Protein AF-A0A8T4E3T3-F1 (afdb_monomer_lite)

Sequence (244 aa):
MPSKVSSKAKPKQKSKGFDLSSERNLKLLAVFVFIASVVIFASHAPERGVPCTNKCGDGVCQDVVCEAIGCPCLETPESCPKDCQSGFVMSESEIRQMADDYVRRLYCFNNYNSSNLVLKGFEKVSDEHSGIYEVTYQFDVDTPLLPDNIKLFDVDLIISDNVVVSANVTQHEKSAATTEDFCGYSTGDPCETDSDCITGGCSGQVCQSKSRGGMVTDCEWRDCYDASKYNKSCKCIGNKCAWS

Structure (mmCIF, N/CA/C/O backbone):
data_AF-A0A8T4E3T3-F1
#
_entry.id   AF-A0A8T4E3T3-F1
#
loop_
_atom_site.group_PDB
_atom_site.id
_atom_site.type_symbol
_atom_site.label_atom_id
_atom_site.label_alt_id
_atom_site.label_comp_id
_atom_site.label_asym_id
_atom_site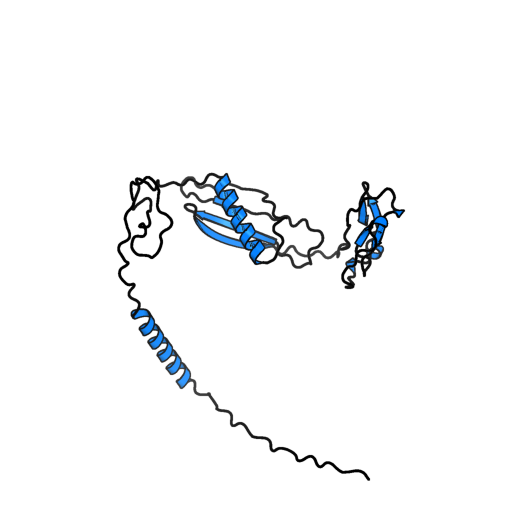.label_entity_id
_atom_site.label_seq_id
_atom_site.pdbx_PDB_ins_code
_atom_site.Cartn_x
_atom_site.Cartn_y
_atom_site.Cartn_z
_atom_site.occupancy
_atom_site.B_iso_or_equiv
_atom_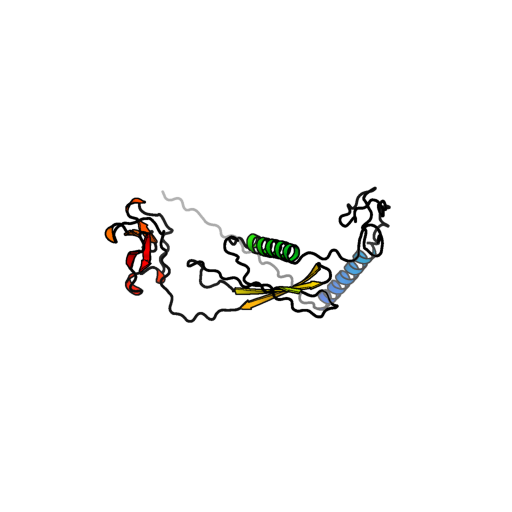site.auth_seq_id
_atom_site.auth_comp_id
_atom_site.auth_asym_id
_atom_site.auth_atom_id
_atom_site.pdbx_PDB_model_num
ATOM 1 N N . MET A 1 1 ? -35.592 -64.819 3.643 1.00 46.59 1 MET A N 1
ATOM 2 C CA . MET A 1 1 ? -34.558 -65.582 2.910 1.00 46.59 1 MET A CA 1
ATOM 3 C C . MET A 1 1 ? -33.345 -64.678 2.715 1.00 46.59 1 MET A C 1
ATOM 5 O O . MET A 1 1 ? -33.488 -63.697 1.998 1.00 46.59 1 MET A O 1
ATOM 9 N N . PRO A 1 2 ? -32.205 -64.906 3.389 1.00 50.44 2 PRO A N 1
ATOM 10 C CA . PRO A 1 2 ? -31.007 -64.094 3.187 1.00 50.44 2 PRO A CA 1
ATOM 11 C C . PRO A 1 2 ? -30.095 -64.717 2.117 1.00 50.44 2 PRO A C 1
ATOM 13 O O . PRO A 1 2 ? -29.623 -65.844 2.270 1.00 50.44 2 PRO A O 1
ATOM 16 N N . SER A 1 3 ? -29.835 -63.974 1.040 1.00 48.81 3 SER A N 1
ATOM 17 C CA . SER A 1 3 ? -28.864 -64.342 0.004 1.00 48.81 3 SER A CA 1
ATOM 18 C C . SER A 1 3 ? -27.444 -63.985 0.448 1.00 48.81 3 SER A C 1
ATOM 20 O O . SER A 1 3 ? -27.122 -62.823 0.681 1.00 48.81 3 SER A O 1
ATOM 22 N N . LYS A 1 4 ? -26.589 -65.007 0.557 1.00 55.62 4 LYS A N 1
ATOM 23 C CA . LYS A 1 4 ? -25.143 -64.889 0.786 1.00 55.62 4 LYS A CA 1
ATOM 24 C C . LYS A 1 4 ? -24.456 -64.389 -0.489 1.00 55.62 4 LYS A C 1
ATOM 26 O O . LYS A 1 4 ? -24.524 -65.059 -1.516 1.00 55.62 4 LYS A O 1
ATOM 31 N N . VAL A 1 5 ? -23.748 -63.264 -0.409 1.00 60.00 5 VAL A N 1
ATOM 32 C CA . VAL A 1 5 ? -22.835 -62.792 -1.463 1.00 60.00 5 VAL A CA 1
ATOM 33 C C . VAL A 1 5 ? -21.409 -63.205 -1.092 1.00 60.00 5 VAL A C 1
ATOM 35 O O . VAL A 1 5 ? -20.911 -62.881 -0.018 1.00 60.00 5 VAL A O 1
ATOM 38 N N . SER A 1 6 ? -20.786 -63.982 -1.978 1.00 57.47 6 SER A N 1
ATOM 39 C CA . SER A 1 6 ? -19.436 -64.538 -1.860 1.00 57.47 6 SER A CA 1
ATOM 40 C C . SER A 1 6 ? -18.416 -63.574 -2.473 1.00 57.47 6 SER A C 1
ATOM 42 O O . SER A 1 6 ? -18.466 -63.295 -3.670 1.00 57.47 6 SER A O 1
ATOM 44 N N . SER A 1 7 ? -17.485 -63.066 -1.667 1.00 57.88 7 SER A N 1
ATOM 45 C CA . SER A 1 7 ? -16.361 -62.238 -2.110 1.00 57.88 7 SER A CA 1
ATOM 46 C C . SER A 1 7 ? -15.130 -63.111 -2.394 1.00 57.88 7 SER A C 1
ATOM 48 O O . SER A 1 7 ? -14.531 -63.699 -1.496 1.00 57.88 7 SER A O 1
ATOM 50 N N . LYS A 1 8 ? -14.742 -63.210 -3.673 1.00 63.91 8 LYS A N 1
ATOM 51 C CA . LYS A 1 8 ? -13.486 -63.844 -4.111 1.00 63.91 8 LYS A CA 1
ATOM 52 C C . LYS A 1 8 ? -12.323 -62.854 -3.995 1.00 63.91 8 LYS A C 1
ATOM 54 O O . LYS A 1 8 ? -12.372 -61.763 -4.557 1.00 63.91 8 LYS A O 1
ATOM 59 N N . ALA A 1 9 ? -11.265 -63.266 -3.300 1.00 61.66 9 ALA A N 1
ATOM 60 C CA . ALA A 1 9 ? -10.009 -62.533 -3.171 1.00 61.66 9 ALA A CA 1
ATOM 61 C C . ALA A 1 9 ? -9.195 -62.545 -4.483 1.00 61.66 9 ALA A C 1
ATOM 63 O O . ALA A 1 9 ? -9.096 -63.570 -5.159 1.00 61.66 9 ALA A O 1
ATOM 64 N N . LYS A 1 10 ? -8.600 -61.395 -4.829 1.00 66.38 10 LYS A N 1
ATOM 65 C CA . LYS A 1 10 ? -7.753 -61.173 -6.016 1.00 66.38 10 LYS A CA 1
ATOM 66 C C . LYS A 1 10 ? -6.275 -61.480 -5.687 1.00 66.38 10 LYS A C 1
ATOM 68 O O . LYS A 1 10 ? -5.817 -61.080 -4.615 1.00 66.38 10 LYS A O 1
ATOM 73 N N . PRO A 1 11 ? -5.507 -62.144 -6.572 1.00 58.84 11 PRO A N 1
ATOM 74 C CA . PRO A 1 11 ? -4.103 -62.467 -6.319 1.00 58.84 11 PRO A CA 1
ATOM 75 C C . PRO A 1 11 ? -3.198 -61.233 -6.474 1.00 58.84 11 PRO A C 1
ATOM 77 O O . PRO A 1 11 ? -3.306 -60.481 -7.441 1.00 58.84 11 PRO A O 1
ATOM 80 N N . LYS A 1 12 ? -2.288 -61.040 -5.511 1.00 60.06 12 LYS A N 1
ATOM 81 C CA . LYS A 1 12 ? -1.258 -59.989 -5.515 1.00 60.06 12 LYS A CA 1
ATOM 82 C C . LYS A 1 12 ? -0.196 -60.288 -6.582 1.00 60.06 12 LYS A C 1
ATOM 84 O O . LYS A 1 12 ? 0.489 -61.305 -6.496 1.00 60.06 12 LYS A O 1
ATOM 89 N N . GLN A 1 13 ? -0.028 -59.390 -7.552 1.00 64.56 13 GLN A N 1
ATOM 90 C CA . GLN A 1 13 ? 1.102 -59.417 -8.484 1.00 64.56 13 GLN A CA 1
ATOM 91 C C . GLN A 1 13 ? 2.368 -58.882 -7.795 1.00 64.56 13 GLN A C 1
ATOM 93 O O . GLN A 1 13 ? 2.366 -57.787 -7.239 1.00 64.56 13 GLN A O 1
ATOM 98 N N . LYS A 1 14 ? 3.451 -59.668 -7.829 1.00 60.72 14 LYS A N 1
ATOM 99 C CA . LYS A 1 14 ? 4.803 -59.253 -7.422 1.00 60.72 14 LYS A CA 1
ATOM 100 C C . LYS A 1 14 ? 5.453 -58.468 -8.565 1.00 60.72 14 LYS A C 1
ATOM 102 O O . LYS A 1 14 ? 5.779 -59.056 -9.593 1.00 60.72 14 LYS A O 1
ATOM 107 N N . SER A 1 15 ? 5.678 -57.172 -8.373 1.00 64.81 15 SER A N 1
ATOM 108 C CA . SER A 1 15 ? 6.550 -56.362 -9.228 1.00 64.81 15 SER A CA 1
ATOM 109 C C . SER A 1 15 ? 8.009 -56.761 -8.994 1.00 64.81 15 SER A C 1
ATOM 111 O O . SER A 1 15 ? 8.508 -56.670 -7.871 1.00 64.81 15 SER A O 1
ATOM 113 N N . LYS A 1 16 ? 8.698 -57.229 -10.039 1.00 61.41 16 LYS A N 1
ATOM 114 C CA . LYS A 1 16 ? 10.155 -57.403 -10.018 1.00 61.41 16 LYS A CA 1
ATOM 115 C C . LYS A 1 16 ? 10.791 -56.019 -10.150 1.00 61.41 16 LYS A C 1
ATOM 117 O O . LYS A 1 16 ? 10.602 -55.367 -11.172 1.00 61.41 16 LYS A O 1
ATOM 122 N N . GLY A 1 17 ? 11.486 -55.573 -9.105 1.00 55.94 17 GLY A N 1
ATOM 123 C CA . GLY A 1 17 ? 12.293 -54.356 -9.138 1.00 55.94 17 GLY A CA 1
ATOM 124 C C . GLY A 1 17 ? 13.422 -54.506 -10.153 1.00 55.94 17 GLY A C 1
ATOM 125 O O . GLY A 1 17 ? 14.118 -55.521 -10.163 1.00 55.94 17 GLY A O 1
ATOM 126 N N . PHE A 1 18 ? 13.546 -53.521 -11.035 1.00 52.47 18 PHE A N 1
ATOM 127 C CA . PHE A 1 18 ? 14.645 -53.400 -11.980 1.00 52.47 18 PHE A CA 1
ATOM 128 C C . PHE A 1 18 ? 15.774 -52.662 -11.254 1.00 52.47 18 PHE A C 1
ATOM 130 O O . PHE A 1 18 ? 15.657 -51.472 -10.971 1.00 52.47 18 PHE A O 1
ATOM 137 N N . ASP A 1 19 ? 16.806 -53.400 -10.857 1.00 55.25 19 ASP A N 1
ATOM 138 C CA . ASP A 1 19 ? 17.908 -52.890 -10.043 1.00 55.25 19 ASP A CA 1
ATOM 139 C C . ASP A 1 19 ? 18.914 -52.142 -10.936 1.00 55.25 19 ASP A C 1
ATOM 141 O O . ASP A 1 19 ? 19.732 -52.741 -11.637 1.00 55.25 19 ASP A O 1
ATOM 145 N N . LEU A 1 20 ? 18.807 -50.810 -10.964 1.00 58.19 20 LEU A N 1
ATOM 146 C CA . LEU A 1 20 ? 19.737 -49.893 -11.633 1.00 58.19 20 LEU A CA 1
ATOM 147 C C . LEU A 1 20 ? 20.927 -49.569 -10.711 1.00 58.19 20 LEU A C 1
ATOM 149 O O . LEU A 1 20 ? 21.228 -48.413 -10.435 1.00 58.19 20 LEU A O 1
ATOM 153 N N . SER A 1 21 ? 21.631 -50.601 -10.247 1.00 58.78 21 SER A N 1
ATOM 154 C CA . SER A 1 21 ? 22.883 -50.473 -9.491 1.00 58.78 21 SER A CA 1
ATOM 155 C C . SER A 1 21 ? 24.073 -50.879 -10.363 1.00 58.78 21 SER A C 1
ATOM 157 O O . SER A 1 21 ? 24.676 -51.942 -10.225 1.00 58.78 21 SER A O 1
ATOM 159 N N . SER A 1 22 ? 24.401 -50.042 -11.349 1.00 58.81 22 SER A N 1
ATOM 160 C CA . SER A 1 22 ? 25.687 -50.142 -12.041 1.00 58.81 22 SER A CA 1
ATOM 161 C C . SER A 1 22 ? 26.172 -48.752 -12.424 1.00 58.81 22 SER A C 1
ATOM 163 O O . SER A 1 22 ? 25.825 -48.212 -13.475 1.00 58.81 22 SER A O 1
ATOM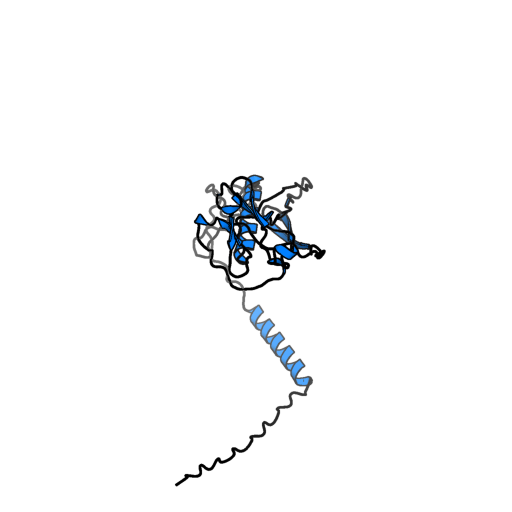 165 N N . GLU A 1 23 ? 27.005 -48.174 -11.557 1.00 62.03 23 GLU A N 1
ATOM 166 C CA . GLU A 1 23 ? 27.623 -46.848 -11.709 1.00 62.03 23 GLU A CA 1
ATOM 167 C C . GLU A 1 23 ? 28.358 -46.650 -13.049 1.00 62.03 23 GLU A C 1
ATOM 169 O O . GLU A 1 23 ? 28.590 -45.520 -13.481 1.00 62.03 23 GLU A O 1
ATOM 174 N N . ARG A 1 24 ? 28.702 -47.737 -13.753 1.00 65.81 24 ARG A N 1
ATOM 175 C CA . ARG A 1 24 ? 29.351 -47.672 -15.070 1.00 65.81 24 ARG A CA 1
ATOM 176 C C . ARG A 1 24 ? 28.425 -47.141 -16.165 1.00 65.81 24 ARG A C 1
ATOM 178 O O . ARG A 1 24 ? 28.903 -46.471 -17.076 1.00 65.81 24 ARG A O 1
ATOM 185 N N . ASN A 1 25 ? 27.117 -47.375 -16.064 1.00 68.88 25 ASN A N 1
ATOM 186 C CA . ASN A 1 25 ? 26.162 -46.933 -17.085 1.00 68.88 25 ASN A CA 1
ATOM 187 C C . ASN A 1 25 ? 25.841 -45.435 -16.980 1.00 68.88 25 ASN A C 1
ATOM 189 O O . ASN A 1 25 ? 25.578 -44.797 -17.996 1.00 68.88 25 ASN A O 1
ATOM 193 N N . LEU A 1 26 ? 25.936 -44.847 -15.782 1.00 75.56 26 LEU A N 1
ATOM 194 C CA . LEU A 1 26 ? 25.634 -43.429 -15.569 1.00 75.56 26 LEU A CA 1
ATOM 195 C C . LEU A 1 26 ? 26.696 -42.511 -16.194 1.00 75.56 26 LEU A C 1
ATOM 197 O O . LEU A 1 26 ? 26.360 -41.506 -16.818 1.00 75.56 26 LEU A O 1
ATOM 201 N N . LYS A 1 27 ? 27.978 -42.890 -16.099 1.00 82.31 27 LYS A N 1
ATOM 202 C CA . LYS A 1 27 ? 29.077 -42.133 -16.722 1.00 82.31 27 LYS A CA 1
ATOM 203 C C . LYS A 1 27 ? 29.007 -42.173 -18.248 1.00 82.31 27 LYS A C 1
ATOM 205 O O . LYS A 1 27 ? 29.262 -41.160 -18.891 1.00 82.31 27 LYS A O 1
ATOM 210 N N . LEU A 1 28 ? 28.625 -43.315 -18.825 1.00 81.88 28 LEU A N 1
ATOM 211 C CA . LEU A 1 28 ? 28.484 -43.448 -20.275 1.00 81.88 28 LEU A CA 1
ATOM 212 C C . LEU A 1 28 ? 27.319 -42.597 -20.801 1.00 81.88 28 LEU A C 1
ATOM 214 O O . LEU A 1 28 ? 27.469 -41.902 -21.802 1.00 81.88 28 LEU A O 1
ATOM 218 N N . LEU A 1 29 ? 26.187 -42.592 -20.088 1.00 82.75 29 LEU A N 1
ATOM 219 C CA . LEU A 1 29 ? 25.019 -41.792 -20.458 1.00 82.75 29 LEU A CA 1
ATOM 220 C C . LEU A 1 29 ? 25.320 -40.284 -20.409 1.00 82.75 29 LEU A C 1
ATOM 222 O O . LEU A 1 29 ? 24.942 -39.557 -21.324 1.00 82.75 29 LEU A O 1
ATOM 226 N N . ALA A 1 30 ? 26.061 -39.824 -19.393 1.00 83.19 30 ALA A N 1
ATOM 227 C CA . ALA A 1 30 ? 26.466 -38.422 -19.268 1.00 83.19 30 ALA A CA 1
ATOM 228 C C . ALA A 1 30 ? 27.358 -37.955 -20.435 1.00 83.19 30 ALA A C 1
ATOM 230 O O . ALA A 1 30 ? 27.171 -36.855 -20.949 1.00 83.19 30 ALA A O 1
ATOM 231 N N . VAL A 1 31 ? 28.280 -38.805 -20.903 1.00 87.06 31 VAL A N 1
ATOM 232 C CA . VAL A 1 31 ? 29.137 -38.497 -22.062 1.00 87.06 31 VAL A CA 1
ATOM 233 C C . VAL A 1 31 ? 28.317 -38.402 -23.350 1.00 87.06 31 VAL A C 1
ATOM 235 O O . VAL A 1 31 ? 28.517 -37.472 -24.128 1.00 87.06 31 VAL A O 1
ATOM 238 N N . PHE A 1 32 ? 27.357 -39.308 -23.566 1.00 84.62 32 PHE A N 1
ATOM 239 C CA . PHE A 1 32 ? 26.485 -39.248 -24.745 1.00 84.62 32 PHE A CA 1
ATOM 240 C C . PHE A 1 32 ? 25.600 -38.000 -24.762 1.00 84.62 32 PHE A C 1
ATOM 242 O O . PHE A 1 32 ? 25.469 -37.373 -25.811 1.00 84.62 32 PHE A O 1
ATOM 249 N N . VAL A 1 33 ? 25.041 -37.604 -23.613 1.00 84.25 33 VAL A N 1
ATOM 250 C CA . VAL A 1 33 ? 24.256 -36.364 -23.500 1.00 84.25 33 VAL A CA 1
ATOM 251 C C . VAL A 1 33 ? 25.129 -35.143 -23.794 1.00 84.25 33 VAL A C 1
ATOM 253 O O . VAL A 1 33 ? 24.715 -34.271 -24.554 1.00 84.25 33 VAL A O 1
ATOM 256 N N . PHE A 1 34 ? 26.360 -35.109 -23.274 1.00 83.19 34 PHE A N 1
ATOM 257 C CA . PHE A 1 34 ? 27.280 -33.998 -23.509 1.00 83.19 34 PHE A CA 1
ATOM 258 C C . PHE A 1 34 ? 27.670 -33.878 -24.991 1.00 83.19 34 PHE A C 1
ATOM 260 O O . PHE A 1 34 ? 27.560 -32.802 -25.578 1.00 83.19 34 PHE A O 1
ATOM 267 N N . ILE A 1 35 ? 28.036 -34.988 -25.639 1.00 82.19 35 ILE A N 1
ATOM 268 C CA . ILE A 1 35 ? 28.381 -34.995 -27.069 1.00 82.19 35 ILE A CA 1
ATOM 269 C C . ILE A 1 35 ? 27.173 -34.585 -27.922 1.00 82.19 35 ILE A C 1
ATOM 271 O O . ILE A 1 35 ? 27.318 -33.752 -28.815 1.00 82.19 35 ILE A O 1
ATOM 275 N N . ALA A 1 36 ? 25.979 -35.108 -27.625 1.00 78.06 36 ALA A N 1
ATOM 276 C CA . ALA A 1 36 ? 24.762 -34.732 -28.342 1.00 78.06 36 ALA A CA 1
ATOM 277 C C . ALA A 1 36 ? 24.457 -33.231 -28.203 1.00 78.06 36 ALA A C 1
ATOM 279 O O . ALA A 1 36 ? 24.124 -32.586 -29.194 1.00 78.06 36 ALA A O 1
ATOM 280 N N . SER A 1 37 ? 24.640 -32.652 -27.011 1.00 73.38 37 SER A N 1
ATOM 281 C CA . SER A 1 37 ? 24.447 -31.212 -26.810 1.00 73.38 37 SER A CA 1
ATOM 282 C C . SER A 1 37 ? 25.445 -30.363 -27.605 1.00 73.38 37 SER A C 1
ATOM 284 O O . SER A 1 37 ? 25.026 -29.434 -28.289 1.00 73.38 37 SER A O 1
ATOM 286 N N . VAL A 1 38 ? 26.735 -30.718 -27.624 1.00 75.62 38 VAL A N 1
ATOM 287 C CA . VAL A 1 38 ? 27.761 -29.973 -28.382 1.00 75.62 38 VAL A CA 1
ATOM 288 C C . VAL A 1 38 ? 27.472 -29.976 -29.889 1.00 75.62 38 VAL A C 1
ATOM 290 O O . VAL A 1 38 ? 27.651 -28.953 -30.548 1.00 75.62 38 VAL A O 1
ATOM 293 N N . VAL A 1 39 ? 26.973 -31.090 -30.437 1.00 73.56 39 VAL A N 1
ATOM 294 C CA . VAL A 1 39 ? 26.623 -31.183 -31.866 1.00 73.56 39 VAL A CA 1
ATOM 295 C C . VAL A 1 39 ? 25.422 -30.297 -32.219 1.00 73.56 39 VAL A C 1
ATOM 297 O O . VAL A 1 39 ? 25.436 -29.666 -33.271 1.00 73.56 39 VAL A O 1
ATOM 300 N N . ILE A 1 40 ? 24.417 -30.185 -31.342 1.00 68.75 40 ILE A N 1
ATOM 301 C CA . ILE A 1 40 ? 23.229 -29.343 -31.584 1.00 68.75 40 ILE A CA 1
ATOM 302 C C . ILE A 1 40 ? 23.589 -27.845 -31.599 1.00 68.75 40 ILE A C 1
ATOM 304 O O . ILE A 1 40 ? 23.057 -27.088 -32.419 1.00 68.75 40 ILE A O 1
ATOM 308 N N . PHE A 1 41 ? 24.518 -27.409 -30.740 1.00 61.75 41 PHE A N 1
ATOM 309 C CA . PHE A 1 41 ? 24.932 -26.001 -30.675 1.00 61.75 41 PHE A CA 1
ATOM 310 C C . PHE A 1 41 ? 25.798 -25.556 -31.866 1.00 61.75 41 PHE A C 1
ATOM 312 O O . PHE A 1 41 ? 25.747 -24.388 -32.240 1.00 61.75 41 PHE A O 1
ATOM 319 N N . ALA A 1 42 ? 26.541 -26.458 -32.514 1.00 64.56 42 ALA A N 1
ATOM 320 C CA . ALA A 1 42 ? 27.426 -26.096 -33.629 1.00 64.56 42 ALA A CA 1
ATOM 321 C C . ALA A 1 42 ? 26.695 -25.804 -34.959 1.00 64.56 42 ALA A C 1
ATOM 323 O O . ALA A 1 42 ? 27.279 -25.203 -35.858 1.00 64.56 42 ALA A O 1
ATOM 324 N N . SER A 1 43 ? 25.430 -26.212 -35.106 1.00 55.72 43 SER A N 1
ATOM 325 C CA . SER A 1 43 ? 24.657 -26.059 -36.353 1.00 55.72 43 SER A CA 1
ATOM 326 C C . SER A 1 43 ? 23.868 -24.750 -36.488 1.00 55.72 43 SER A C 1
ATOM 328 O O . SER A 1 43 ? 23.304 -24.502 -37.549 1.00 55.72 43 SER A O 1
ATOM 330 N N . HIS A 1 44 ? 23.844 -23.888 -35.469 1.00 53.06 44 HIS A N 1
ATOM 331 C CA . HIS A 1 44 ? 23.174 -22.584 -35.545 1.00 53.06 44 HIS A CA 1
ATOM 332 C C . HIS A 1 44 ? 24.175 -21.484 -35.916 1.00 53.06 44 HIS A C 1
ATOM 334 O O . HIS A 1 44 ? 24.499 -20.616 -35.110 1.00 53.06 44 HIS A O 1
ATOM 340 N N . ALA A 1 45 ? 24.688 -21.526 -37.149 1.00 57.09 45 ALA A N 1
ATOM 341 C CA . ALA A 1 45 ? 25.289 -20.337 -37.740 1.00 57.09 45 ALA A CA 1
ATOM 342 C C . ALA A 1 45 ? 24.144 -19.343 -38.021 1.00 57.09 45 ALA A C 1
ATOM 344 O O . ALA A 1 45 ? 23.237 -19.705 -38.773 1.00 57.09 45 ALA A O 1
ATOM 345 N N . PRO A 1 46 ? 24.128 -18.141 -37.414 1.00 54.44 46 PRO A N 1
ATOM 346 C CA . PRO A 1 46 ? 23.073 -17.167 -37.662 1.00 54.44 46 PRO A CA 1
ATOM 347 C C . PRO A 1 46 ? 23.071 -16.827 -39.153 1.00 54.44 46 PRO A C 1
ATOM 349 O O . PRO A 1 46 ? 24.112 -16.475 -39.720 1.00 54.44 46 PRO A O 1
ATOM 352 N N . GLU A 1 47 ? 21.920 -16.994 -39.805 1.00 53.59 47 GLU A N 1
ATOM 353 C CA . GLU A 1 47 ? 21.762 -16.594 -41.198 1.00 53.59 47 GLU A CA 1
ATOM 354 C C . GLU A 1 47 ? 22.160 -15.121 -41.327 1.00 53.59 47 GLU A C 1
ATOM 356 O O . GLU A 1 47 ? 21.767 -14.285 -40.511 1.00 53.59 47 GLU A O 1
ATOM 361 N N . ARG A 1 48 ? 23.005 -14.807 -42.318 1.00 57.41 48 ARG A N 1
ATOM 362 C CA . ARG A 1 48 ? 23.420 -13.428 -42.596 1.00 57.41 48 ARG A CA 1
ATOM 363 C C . ARG A 1 48 ? 22.159 -12.603 -42.822 1.00 57.41 48 ARG A C 1
ATOM 365 O O . ARG A 1 48 ? 21.484 -12.794 -43.831 1.00 57.41 48 ARG A O 1
ATOM 372 N N . GLY A 1 49 ? 21.874 -11.740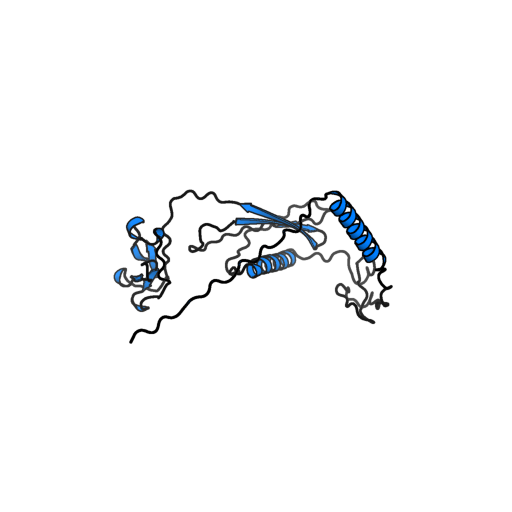 -41.850 1.00 59.59 49 GLY A N 1
ATOM 373 C CA . GLY A 1 49 ? 20.672 -10.931 -41.780 1.00 59.59 49 GLY A CA 1
ATOM 374 C C . GLY A 1 49 ? 20.387 -10.217 -43.092 1.00 59.59 49 GLY A C 1
ATOM 375 O O . GLY A 1 49 ? 21.286 -9.729 -43.782 1.00 59.59 49 GLY A O 1
ATOM 376 N N . VAL A 1 50 ? 19.106 -10.195 -43.429 1.00 69.69 50 VAL A N 1
ATOM 377 C CA . VAL A 1 50 ? 18.541 -9.397 -44.509 1.00 69.69 50 VAL A CA 1
ATOM 378 C C . VAL A 1 50 ? 19.070 -7.954 -44.421 1.00 69.69 50 VAL A C 1
ATOM 380 O O . VAL A 1 50 ? 19.153 -7.415 -43.316 1.00 69.69 50 VAL A O 1
ATOM 383 N N . PRO A 1 51 ? 19.411 -7.298 -45.548 1.00 82.38 51 PRO A N 1
ATOM 384 C CA . PRO A 1 51 ? 19.871 -5.914 -45.529 1.00 82.38 51 PRO A CA 1
ATOM 385 C C . PRO A 1 51 ? 18.782 -4.991 -44.959 1.00 82.38 51 PRO A C 1
ATOM 387 O O . PRO A 1 51 ? 17.721 -4.814 -45.563 1.00 82.38 51 PRO A O 1
ATOM 390 N N . CYS A 1 52 ? 19.048 -4.412 -43.789 1.00 90.38 52 CYS A N 1
ATOM 391 C CA . CYS A 1 52 ? 18.269 -3.309 -43.236 1.00 90.38 52 CYS A CA 1
ATOM 392 C C . CYS A 1 52 ? 18.486 -2.036 -44.074 1.00 90.38 52 CYS A C 1
ATOM 394 O O . CYS A 1 52 ? 19.464 -1.910 -44.818 1.00 90.38 52 CYS A O 1
ATOM 396 N N . THR A 1 53 ? 17.560 -1.085 -43.981 1.00 92.69 53 THR A N 1
ATOM 397 C CA . THR A 1 53 ? 17.644 0.189 -44.705 1.00 92.69 53 THR A CA 1
ATOM 398 C C . THR A 1 53 ? 18.288 1.244 -43.815 1.00 92.69 53 THR A C 1
ATOM 400 O O . THR A 1 53 ? 17.723 1.604 -42.789 1.00 92.69 53 THR A O 1
ATOM 403 N N . ASN A 1 54 ? 19.448 1.770 -44.210 1.00 92.19 54 ASN A N 1
ATOM 404 C CA . ASN A 1 54 ? 20.075 2.885 -43.499 1.00 92.19 54 ASN A CA 1
ATOM 405 C C . ASN A 1 54 ? 19.223 4.157 -43.666 1.00 92.19 54 ASN A C 1
ATOM 407 O O . ASN A 1 54 ? 18.948 4.560 -44.802 1.00 92.19 54 ASN A O 1
ATOM 411 N N . LYS A 1 55 ? 18.792 4.757 -42.553 1.00 94.81 55 LYS A N 1
ATOM 412 C CA . LYS A 1 55 ? 17.979 5.979 -42.516 1.00 94.81 55 LYS A CA 1
ATOM 413 C C . LYS A 1 55 ? 18.742 7.187 -41.979 1.00 94.81 55 LYS A C 1
ATOM 415 O O . LYS A 1 55 ? 18.196 8.284 -41.981 1.00 94.81 55 LYS A O 1
ATOM 420 N N . CYS A 1 56 ? 20.028 7.011 -41.697 1.00 95.50 56 CYS A N 1
ATOM 421 C CA . CYS A 1 56 ? 20.874 8.035 -41.136 1.00 95.50 56 CYS A CA 1
ATOM 422 C C . CYS A 1 56 ? 20.873 9.317 -41.974 1.00 95.50 56 CYS A C 1
ATOM 424 O O . CYS A 1 56 ? 21.207 9.335 -43.165 1.00 95.50 56 CYS A O 1
ATOM 426 N N . GLY A 1 57 ? 20.560 10.419 -41.311 1.00 95.31 57 GLY A N 1
ATOM 427 C CA . GLY A 1 57 ? 20.420 11.752 -41.863 1.00 95.31 57 GLY A CA 1
ATOM 428 C C . GLY A 1 57 ? 18.986 12.182 -42.162 1.00 95.31 57 GLY A C 1
ATOM 429 O O . GLY A 1 57 ? 18.850 13.245 -42.779 1.00 95.31 57 GLY A O 1
ATOM 430 N N . ASP A 1 58 ? 17.968 11.402 -41.781 1.00 95.69 58 ASP A N 1
ATOM 431 C CA . ASP A 1 58 ? 16.551 11.773 -41.877 1.00 95.69 58 ASP A CA 1
ATOM 432 C C . ASP A 1 58 ? 16.069 12.645 -40.701 1.00 95.69 58 ASP A C 1
ATOM 434 O O . ASP A 1 58 ? 14.991 13.241 -40.780 1.00 95.69 58 ASP A O 1
ATOM 438 N N . GLY A 1 59 ? 16.915 12.810 -39.679 1.00 92.81 59 GLY A N 1
ATOM 439 C CA . GLY A 1 59 ? 16.673 13.647 -38.508 1.00 92.81 59 GLY A CA 1
ATOM 440 C C . GLY A 1 59 ? 16.033 12.906 -37.334 1.00 92.81 59 GLY A C 1
ATOM 441 O O . GLY A 1 59 ? 15.655 13.562 -36.363 1.00 92.81 59 GLY A O 1
ATOM 442 N N . VAL A 1 60 ? 15.905 11.576 -37.406 1.00 92.88 60 VAL A N 1
ATOM 443 C CA . VAL A 1 60 ? 15.370 10.725 -36.337 1.00 92.88 60 VAL A CA 1
ATOM 444 C C . VAL A 1 60 ? 16.331 9.563 -36.078 1.00 92.88 60 VAL A C 1
ATOM 446 O O . VAL A 1 60 ? 16.611 8.771 -36.967 1.00 92.88 60 VAL A O 1
ATOM 449 N N . CYS A 1 61 ? 16.808 9.427 -34.839 1.00 93.94 61 CYS A N 1
ATOM 450 C CA . CYS A 1 61 ? 17.645 8.295 -34.437 1.00 93.94 61 CYS A CA 1
ATOM 451 C C . CYS A 1 61 ? 16.803 7.015 -34.322 1.00 93.94 61 CYS A C 1
ATOM 453 O O . CYS A 1 61 ? 15.858 6.975 -33.534 1.00 93.94 61 CYS A O 1
ATOM 455 N N . GLN A 1 62 ? 17.150 5.978 -35.089 1.00 94.75 62 GLN A N 1
ATOM 456 C CA . GLN A 1 62 ? 16.382 4.730 -35.125 1.00 94.75 62 GLN A CA 1
ATOM 457 C C . GLN A 1 62 ? 16.862 3.728 -34.071 1.00 94.75 62 GLN A C 1
ATOM 459 O O . GLN A 1 62 ? 17.742 2.904 -34.321 1.00 94.75 62 GLN A O 1
ATOM 464 N N . ASP A 1 63 ? 16.251 3.796 -32.888 1.00 86.69 63 ASP A N 1
ATOM 465 C CA . ASP A 1 63 ? 16.536 2.966 -31.710 1.00 86.69 63 ASP A CA 1
ATOM 466 C C . ASP A 1 63 ? 15.699 1.672 -31.642 1.00 86.69 63 ASP A C 1
ATOM 468 O O . ASP A 1 63 ? 16.106 0.693 -31.012 1.00 86.69 63 ASP A O 1
ATOM 472 N N . VAL A 1 64 ? 14.556 1.628 -32.336 1.00 84.19 64 VAL A N 1
ATOM 473 C CA . VAL A 1 64 ? 13.692 0.444 -32.445 1.00 84.19 64 VAL A CA 1
ATOM 474 C C . VAL A 1 64 ? 13.614 -0.032 -33.892 1.00 84.19 64 VAL A C 1
ATOM 476 O O . VAL A 1 64 ? 13.059 0.631 -34.768 1.00 84.19 64 VAL A O 1
ATOM 479 N N . VAL A 1 65 ? 14.116 -1.243 -34.135 1.00 88.56 65 VAL A N 1
ATOM 480 C CA . VAL A 1 65 ? 14.112 -1.884 -35.454 1.00 88.56 65 VAL A CA 1
ATOM 481 C C . VAL A 1 65 ? 13.275 -3.152 -35.470 1.00 88.56 65 VAL A C 1
ATOM 483 O O . VAL A 1 65 ? 13.246 -3.917 -34.510 1.00 88.56 65 VAL A O 1
ATOM 486 N N . CYS A 1 66 ? 12.588 -3.388 -36.585 1.00 84.56 66 CYS A N 1
ATOM 487 C CA . CYS A 1 66 ? 11.902 -4.649 -36.835 1.00 84.56 66 CYS A CA 1
ATOM 488 C C . CYS A 1 66 ? 12.824 -5.654 -37.544 1.00 84.56 66 CYS A C 1
ATOM 490 O O . CYS A 1 66 ? 13.705 -5.273 -38.307 1.00 84.56 66 CYS A O 1
ATOM 492 N N . GLU A 1 67 ? 12.596 -6.953 -37.337 1.00 84.00 67 GLU A N 1
ATOM 493 C CA . GLU A 1 67 ? 13.410 -8.031 -37.934 1.00 84.00 67 GLU A CA 1
ATOM 494 C C . GLU A 1 67 ? 13.036 -8.358 -39.397 1.00 84.00 67 GLU A C 1
ATOM 496 O O . GLU A 1 67 ? 13.475 -9.360 -39.960 1.00 84.00 67 GLU A O 1
ATOM 501 N N . ALA A 1 68 ? 12.196 -7.538 -40.035 1.00 83.31 68 ALA A N 1
ATOM 502 C CA . ALA A 1 68 ? 11.690 -7.792 -41.381 1.00 83.31 68 ALA A CA 1
ATOM 503 C C . ALA A 1 68 ? 12.506 -7.082 -42.478 1.00 83.31 68 ALA A C 1
ATOM 505 O O . ALA A 1 68 ? 13.258 -6.135 -42.249 1.00 83.31 68 ALA A O 1
ATOM 506 N N . ILE A 1 69 ? 12.322 -7.531 -43.723 1.00 83.44 69 ILE A N 1
ATOM 507 C CA . ILE A 1 69 ? 12.952 -6.914 -44.895 1.00 83.44 69 ILE A CA 1
ATOM 508 C C . ILE A 1 69 ? 12.456 -5.476 -45.066 1.00 83.44 69 ILE A C 1
ATOM 510 O O . ILE A 1 69 ? 11.252 -5.232 -45.086 1.00 83.44 69 ILE A O 1
ATOM 514 N N . GLY A 1 70 ? 13.388 -4.535 -45.238 1.00 85.00 70 GLY A N 1
ATOM 515 C CA . GLY A 1 70 ? 13.073 -3.115 -45.426 1.00 85.00 70 GLY A CA 1
ATOM 516 C C . GLY A 1 70 ? 12.907 -2.325 -44.126 1.00 85.00 70 GLY A C 1
ATOM 517 O O . GLY A 1 70 ? 12.654 -1.123 -44.188 1.00 85.00 70 GLY A O 1
ATOM 518 N N . CYS A 1 71 ? 13.086 -2.961 -42.967 1.00 91.12 71 CYS A N 1
ATOM 519 C CA . CYS A 1 71 ? 13.149 -2.264 -41.688 1.00 91.12 71 CYS A CA 1
ATOM 520 C C . CYS A 1 71 ? 14.381 -1.345 -41.609 1.00 91.12 71 CYS A C 1
ATOM 522 O O . CYS A 1 71 ? 15.399 -1.636 -42.253 1.00 91.12 71 CYS A O 1
ATOM 524 N N . PRO A 1 72 ? 14.299 -0.231 -40.855 1.00 93.19 72 PRO A N 1
ATOM 525 C CA . PRO A 1 72 ? 15.455 0.621 -40.607 1.00 93.19 72 PRO A CA 1
ATOM 526 C C . PRO A 1 72 ? 16.581 -0.172 -39.930 1.00 93.19 72 PRO A C 1
ATOM 528 O O . PRO A 1 72 ? 16.325 -1.172 -39.259 1.00 93.19 72 PRO A O 1
ATOM 531 N N . CYS A 1 73 ? 17.830 0.231 -40.156 1.00 92.56 73 CYS A N 1
ATOM 532 C CA . CYS A 1 73 ? 18.963 -0.280 -39.386 1.00 92.56 73 CYS A CA 1
ATOM 533 C C . CYS A 1 73 ? 18.962 0.334 -37.985 1.00 92.56 73 CYS A C 1
ATOM 535 O O . CYS A 1 73 ? 18.489 1.453 -37.816 1.00 92.56 73 CYS A O 1
ATOM 537 N N . LEU A 1 74 ? 19.492 -0.397 -36.998 1.00 92.19 74 LEU A N 1
ATOM 538 C CA . LEU A 1 74 ? 19.674 0.157 -35.660 1.00 92.19 74 LEU A CA 1
ATOM 539 C C . LEU A 1 74 ? 20.758 1.226 -35.757 1.00 92.19 74 LEU A C 1
ATOM 541 O O . LEU A 1 74 ? 21.862 0.936 -36.224 1.00 92.19 74 LEU A O 1
ATOM 545 N N . GLU A 1 75 ? 20.433 2.437 -35.335 1.00 93.31 75 GLU A N 1
ATOM 546 C CA . GLU A 1 75 ? 21.339 3.572 -35.375 1.00 93.31 75 GLU A CA 1
ATOM 547 C C . GLU A 1 75 ? 21.831 3.877 -33.960 1.00 93.31 75 GLU A C 1
ATOM 549 O O . GLU A 1 75 ? 21.076 4.201 -33.051 1.00 93.31 75 GLU A O 1
ATOM 554 N N . THR A 1 76 ? 23.134 3.731 -33.769 1.00 89.75 76 THR A N 1
ATOM 555 C CA . THR A 1 76 ? 23.871 4.169 -32.576 1.00 89.75 76 THR A CA 1
ATOM 556 C C . THR A 1 76 ? 24.625 5.473 -32.858 1.00 89.75 76 THR A C 1
ATOM 558 O O . THR A 1 76 ? 24.888 5.767 -34.030 1.00 89.75 76 THR A O 1
ATOM 561 N N . PRO A 1 77 ? 25.067 6.229 -31.834 1.00 90.94 77 PRO A N 1
ATOM 562 C CA . PRO A 1 77 ? 25.912 7.411 -32.030 1.00 90.94 77 PRO A CA 1
ATOM 563 C C . PRO A 1 77 ? 27.185 7.148 -32.852 1.00 90.94 77 PRO A C 1
ATOM 565 O O . PRO A 1 77 ? 27.657 8.035 -33.558 1.00 90.94 77 PRO A O 1
ATOM 568 N N . GLU A 1 78 ? 27.731 5.929 -32.820 1.00 89.06 78 GLU A N 1
ATOM 569 C CA . GLU A 1 78 ? 28.894 5.544 -33.628 1.00 89.06 78 GLU A CA 1
ATOM 570 C C . GLU A 1 78 ? 28.527 5.297 -35.097 1.00 89.06 78 GLU A C 1
ATOM 572 O O . GLU A 1 78 ? 29.288 5.652 -35.997 1.00 89.06 78 GLU A O 1
ATOM 577 N N . SER A 1 79 ? 27.372 4.674 -35.349 1.00 91.75 79 SER A N 1
ATOM 578 C CA . SER A 1 79 ? 26.919 4.332 -36.707 1.00 91.75 79 SER A CA 1
ATOM 579 C C . SER A 1 79 ? 26.200 5.484 -37.427 1.00 91.75 79 SER A C 1
ATOM 581 O O . SER A 1 79 ? 26.287 5.573 -38.653 1.00 91.75 79 SER A O 1
ATOM 583 N N . CYS A 1 80 ? 25.546 6.387 -36.685 1.00 92.62 80 CYS A N 1
ATOM 584 C CA . CYS A 1 80 ? 24.864 7.574 -37.198 1.00 92.62 80 CYS A CA 1
ATOM 585 C C . CYS A 1 80 ? 24.956 8.783 -36.234 1.00 92.62 80 CYS A C 1
ATOM 587 O O . CYS A 1 80 ? 23.958 9.208 -35.651 1.00 92.62 80 CYS A O 1
ATOM 589 N N . PRO A 1 81 ? 26.124 9.436 -36.110 1.00 92.00 81 PRO A N 1
ATOM 590 C CA . PRO A 1 81 ? 26.302 10.594 -35.219 1.00 92.00 81 PRO A CA 1
ATOM 591 C C . PRO A 1 81 ? 25.492 11.833 -35.632 1.00 92.00 81 PRO A C 1
ATOM 593 O O . PRO A 1 81 ? 25.382 12.794 -34.872 1.00 92.00 81 PRO A O 1
ATOM 596 N N . LYS A 1 82 ? 24.977 11.851 -36.867 1.00 93.50 82 LYS A N 1
ATOM 597 C CA . LYS A 1 82 ? 24.208 12.975 -37.406 1.00 93.50 82 LYS A CA 1
ATOM 598 C C . LYS A 1 82 ? 22.827 13.080 -36.757 1.00 93.50 82 LYS A C 1
ATOM 600 O O . LYS A 1 82 ? 22.409 14.190 -36.436 1.00 93.50 82 LYS A O 1
ATOM 605 N N . ASP A 1 83 ? 22.178 11.936 -36.553 1.00 93.50 83 ASP A N 1
ATOM 606 C CA . ASP A 1 83 ? 20.813 11.865 -36.026 1.00 93.50 83 ASP A CA 1
ATOM 607 C C . ASP A 1 83 ? 20.799 11.359 -34.578 1.00 93.50 83 ASP A C 1
ATOM 609 O O . ASP A 1 83 ? 19.997 11.823 -33.770 1.00 93.50 83 ASP A O 1
ATOM 613 N N . CYS A 1 84 ? 21.739 10.482 -34.212 1.00 89.75 84 CYS A N 1
ATOM 614 C CA . CYS A 1 84 ? 21.928 9.987 -32.853 1.00 89.75 84 CYS A CA 1
ATOM 615 C C . CYS A 1 84 ? 23.031 10.788 -32.153 1.00 89.75 84 CYS A C 1
ATOM 617 O O . CYS A 1 84 ? 24.213 10.442 -32.212 1.00 89.75 84 CYS A O 1
ATOM 619 N N . GLN A 1 85 ? 22.665 11.886 -31.489 1.00 86.12 85 GLN A N 1
ATOM 620 C CA . GLN A 1 85 ? 23.623 12.625 -30.666 1.00 86.12 85 GLN A CA 1
ATOM 621 C C . GLN A 1 85 ? 23.992 11.795 -29.429 1.00 86.12 85 GLN A C 1
ATOM 623 O O . GLN A 1 85 ? 23.122 11.312 -28.705 1.00 86.12 85 GLN A O 1
ATOM 628 N N . SER A 1 86 ? 25.296 11.635 -29.186 1.00 66.19 86 SER A N 1
ATOM 629 C CA . SER A 1 86 ? 25.855 10.999 -27.991 1.00 66.19 86 SER A CA 1
ATOM 630 C C . SER A 1 86 ? 25.501 11.829 -26.756 1.00 66.19 86 SER A C 1
ATOM 632 O O . SER A 1 86 ? 26.222 12.756 -26.385 1.00 66.19 86 SER A O 1
ATOM 634 N N . GLY A 1 87 ? 24.348 11.547 -26.168 1.00 59.88 87 GLY A N 1
ATOM 635 C CA . GLY A 1 87 ? 23.846 12.283 -25.020 1.00 59.88 87 GLY A CA 1
ATOM 636 C C . GLY A 1 87 ? 22.371 12.592 -25.162 1.00 59.88 87 GLY A C 1
ATOM 637 O O . GLY A 1 87 ? 21.978 13.757 -25.156 1.00 59.88 87 GLY A O 1
ATOM 638 N N . PHE A 1 88 ? 21.538 11.553 -25.205 1.00 53.09 88 PHE A N 1
ATOM 639 C CA . PHE A 1 88 ? 20.220 11.711 -24.611 1.00 53.09 88 PHE A CA 1
ATOM 640 C C . PHE A 1 88 ? 20.455 11.867 -23.105 1.00 53.09 88 PHE A C 1
ATOM 642 O O . PHE A 1 88 ? 20.519 10.892 -22.366 1.00 53.09 88 PHE A O 1
ATOM 649 N N . VAL A 1 89 ? 20.734 13.088 -22.652 1.00 56.78 89 VAL A N 1
ATOM 650 C CA . VAL A 1 89 ? 20.750 13.392 -21.225 1.00 56.78 89 VAL A CA 1
ATOM 651 C C . VAL A 1 89 ? 19.288 13.372 -20.823 1.00 56.78 89 VAL A C 1
ATOM 653 O O . VAL A 1 89 ? 18.584 14.359 -21.036 1.00 56.78 89 VAL A O 1
ATOM 656 N N . MET A 1 90 ? 18.817 12.230 -20.315 1.00 61.84 90 MET A N 1
ATOM 657 C CA . MET A 1 90 ? 17.509 12.188 -19.678 1.00 61.84 90 MET A CA 1
ATOM 658 C C . MET A 1 90 ? 17.520 13.256 -18.593 1.00 61.84 90 MET A C 1
ATOM 660 O O . MET A 1 90 ? 18.419 13.304 -17.748 1.00 61.84 90 MET A O 1
ATOM 664 N N . SER A 1 91 ? 16.543 14.150 -18.640 1.00 71.06 91 SER A N 1
ATOM 665 C CA . SER A 1 91 ? 16.368 15.111 -17.567 1.00 71.06 91 SER A CA 1
ATOM 666 C C . SER A 1 91 ? 16.092 14.358 -16.263 1.00 71.06 91 SER A C 1
ATOM 668 O O . SER A 1 91 ? 15.531 13.260 -16.264 1.00 71.06 91 SER A O 1
ATOM 670 N N . GLU A 1 92 ? 16.460 14.947 -15.128 1.00 68.31 92 GLU A N 1
ATOM 671 C CA . GLU A 1 92 ? 16.246 14.339 -13.807 1.00 68.31 92 GLU A CA 1
ATOM 672 C C . GLU A 1 92 ? 14.786 13.880 -13.604 1.00 68.31 92 GLU A C 1
ATOM 674 O O . GLU A 1 92 ? 14.522 12.818 -13.040 1.00 68.31 92 GLU A O 1
ATOM 679 N N . SER A 1 93 ? 13.822 14.631 -14.148 1.00 73.19 93 SER A N 1
ATOM 680 C CA . SER A 1 93 ? 12.402 14.273 -14.130 1.00 73.19 93 SER A CA 1
ATOM 681 C C . SER A 1 93 ? 12.042 13.055 -14.986 1.00 73.19 93 SER A C 1
ATOM 683 O O . SER A 1 93 ? 11.147 12.307 -14.601 1.00 73.19 93 SER A O 1
ATOM 685 N N . GLU A 1 94 ? 12.715 12.829 -16.116 1.00 75.38 94 GLU A N 1
ATOM 686 C CA . GLU A 1 94 ? 12.473 11.658 -16.973 1.00 75.38 94 GLU A CA 1
ATOM 687 C C . GLU A 1 94 ? 13.043 10.386 -16.343 1.00 75.38 94 GLU A C 1
ATOM 689 O O . GLU A 1 94 ? 12.380 9.350 -16.349 1.00 75.38 94 GLU A O 1
ATOM 694 N N . ILE A 1 95 ? 14.227 10.476 -15.725 1.00 69.81 95 ILE A N 1
ATOM 695 C CA . ILE A 1 95 ? 14.812 9.370 -14.949 1.00 69.81 95 ILE A CA 1
ATOM 696 C C . ILE A 1 95 ? 13.870 8.992 -13.805 1.00 69.81 95 ILE A C 1
ATOM 698 O O . ILE A 1 95 ? 13.564 7.815 -13.606 1.00 69.81 95 ILE A O 1
ATOM 702 N N . ARG A 1 96 ? 13.345 9.997 -13.094 1.00 70.25 96 ARG A N 1
ATOM 703 C CA . ARG A 1 96 ? 12.373 9.793 -12.018 1.00 70.25 96 ARG A CA 1
ATOM 704 C C . ARG A 1 96 ? 11.097 9.122 -12.521 1.00 70.25 96 ARG A C 1
ATOM 706 O O . ARG A 1 96 ? 10.646 8.152 -11.929 1.00 70.25 96 ARG A O 1
ATOM 713 N N . GLN A 1 97 ? 10.540 9.586 -13.637 1.00 77.81 97 GLN A N 1
ATOM 714 C CA . GLN A 1 97 ? 9.316 9.010 -14.195 1.00 77.81 97 GLN A CA 1
ATOM 715 C C . GLN A 1 97 ? 9.503 7.559 -14.661 1.00 77.81 97 GLN A C 1
ATOM 717 O O . GLN A 1 97 ? 8.623 6.725 -14.446 1.00 77.81 97 GLN A O 1
ATOM 722 N N . MET A 1 98 ? 10.644 7.244 -15.277 1.00 76.19 98 MET A N 1
ATOM 723 C CA . MET A 1 98 ? 10.974 5.883 -15.699 1.00 76.19 98 MET A CA 1
ATOM 724 C C . MET A 1 98 ? 11.102 4.944 -14.499 1.00 76.19 98 MET A C 1
ATOM 726 O O . MET A 1 98 ? 10.573 3.830 -14.511 1.00 76.19 98 MET A O 1
ATOM 730 N N . ALA A 1 99 ? 11.796 5.391 -13.458 1.00 71.12 99 ALA A N 1
ATOM 731 C CA . ALA A 1 99 ? 12.041 4.573 -12.290 1.00 71.12 99 ALA A CA 1
ATOM 732 C C . ALA A 1 99 ? 10.759 4.392 -11.437 1.00 71.12 99 ALA A C 1
ATOM 734 O O . ALA A 1 99 ? 10.492 3.279 -10.978 1.00 71.12 99 ALA A O 1
ATOM 735 N N . ASP A 1 100 ? 9.877 5.400 -11.378 1.00 71.56 100 ASP A N 1
ATOM 736 C CA . ASP A 1 100 ? 8.507 5.278 -10.851 1.00 71.56 100 ASP A CA 1
ATOM 737 C C . ASP A 1 100 ? 7.688 4.213 -11.598 1.00 71.56 100 ASP A C 1
ATOM 739 O O . ASP A 1 100 ? 7.017 3.388 -10.967 1.00 71.56 100 ASP A O 1
ATOM 743 N N . ASP A 1 101 ? 7.722 4.211 -12.937 1.00 75.31 101 ASP A N 1
ATOM 744 C CA . ASP A 1 101 ? 6.987 3.232 -13.749 1.00 75.31 101 ASP A CA 1
ATOM 745 C C . ASP A 1 101 ? 7.535 1.812 -13.543 1.00 75.31 101 ASP A C 1
ATOM 747 O O . ASP A 1 101 ? 6.767 0.859 -13.391 1.00 75.31 101 ASP A O 1
ATOM 751 N N . TYR A 1 102 ? 8.860 1.665 -13.455 1.00 71.75 102 TYR A N 1
ATOM 752 C CA . TYR A 1 102 ? 9.511 0.380 -13.206 1.00 71.75 102 TYR A CA 1
ATOM 753 C C . TYR A 1 102 ? 9.124 -0.213 -11.843 1.00 71.75 102 TYR A C 1
ATOM 755 O O . TYR A 1 102 ? 8.705 -1.372 -11.762 1.00 71.75 102 TYR A O 1
ATOM 763 N N . VAL A 1 103 ? 9.178 0.591 -10.776 1.00 68.94 103 VAL A N 1
ATOM 764 C CA . VAL A 1 103 ? 8.769 0.166 -9.428 1.00 68.94 103 VAL A CA 1
ATOM 765 C C . VAL A 1 103 ? 7.282 -0.190 -9.400 1.00 68.94 103 VAL A C 1
ATOM 767 O O . VAL A 1 103 ? 6.908 -1.237 -8.867 1.00 68.94 103 VAL A O 1
ATOM 770 N N . ARG A 1 104 ? 6.416 0.611 -10.034 1.00 69.25 104 ARG A N 1
ATOM 771 C CA . ARG A 1 104 ? 4.983 0.288 -10.143 1.00 69.25 104 ARG A CA 1
ATOM 772 C C . ARG A 1 104 ? 4.746 -1.041 -10.854 1.00 69.25 104 ARG A C 1
ATOM 774 O O . ARG A 1 104 ? 3.935 -1.834 -10.378 1.00 69.25 104 ARG A O 1
ATOM 781 N N . ARG A 1 105 ? 5.461 -1.324 -11.949 1.00 68.88 105 ARG A N 1
ATOM 782 C CA . ARG A 1 105 ? 5.357 -2.610 -12.661 1.00 68.88 105 ARG A CA 1
ATOM 783 C C . ARG A 1 105 ? 5.784 -3.787 -11.788 1.00 68.88 105 ARG A C 1
ATOM 785 O O . ARG A 1 105 ? 5.070 -4.788 -11.764 1.00 68.88 105 ARG A O 1
ATOM 792 N N . LEU A 1 106 ? 6.883 -3.663 -11.041 1.00 63.47 106 LEU A N 1
ATOM 793 C CA . LEU A 1 106 ? 7.345 -4.702 -10.111 1.00 63.47 106 LEU A CA 1
ATOM 794 C C . LEU A 1 106 ? 6.321 -4.996 -9.001 1.00 63.47 106 LEU A C 1
ATOM 796 O O . LEU A 1 106 ? 6.086 -6.159 -8.670 1.00 63.47 106 LEU A O 1
ATOM 800 N N . TYR A 1 107 ? 5.668 -3.966 -8.456 1.00 62.41 107 TYR A N 1
ATOM 801 C CA . TYR A 1 107 ? 4.646 -4.132 -7.416 1.00 62.41 107 TYR A CA 1
ATOM 802 C C . TYR A 1 107 ? 3.323 -4.696 -7.955 1.00 62.41 107 TYR A C 1
ATOM 804 O O . TYR A 1 107 ? 2.732 -5.576 -7.323 1.00 62.41 107 TYR A O 1
ATOM 812 N N . CYS A 1 108 ? 2.891 -4.267 -9.145 1.00 54.81 108 CYS A N 1
ATOM 813 C CA . CYS A 1 108 ? 1.714 -4.826 -9.815 1.00 54.81 108 CYS A CA 1
ATOM 814 C C . CYS A 1 108 ? 1.888 -6.317 -10.139 1.00 54.81 108 CYS A C 1
ATOM 816 O O . CYS A 1 108 ? 0.933 -7.083 -10.021 1.00 54.81 108 CYS A O 1
ATOM 818 N N . PHE A 1 109 ? 3.103 -6.750 -10.495 1.00 50.31 109 PHE A N 1
ATOM 819 C CA . PHE A 1 109 ? 3.392 -8.159 -10.784 1.00 50.31 109 PHE A CA 1
ATOM 820 C C . PHE A 1 109 ? 3.151 -9.077 -9.575 1.00 50.31 109 PHE A C 1
ATOM 822 O O . PHE A 1 109 ? 2.807 -10.246 -9.736 1.00 50.31 109 PHE A O 1
ATOM 829 N N . ASN A 1 110 ? 3.274 -8.531 -8.363 1.00 49.50 110 ASN A N 1
ATOM 830 C CA . ASN A 1 110 ? 3.075 -9.248 -7.108 1.00 49.50 110 ASN A CA 1
ATOM 831 C C . ASN A 1 110 ? 1.668 -9.053 -6.501 1.00 49.50 110 ASN A C 1
ATOM 833 O O . ASN A 1 110 ? 1.452 -9.419 -5.349 1.00 49.50 110 ASN A O 1
ATOM 837 N N . ASN A 1 111 ? 0.696 -8.526 -7.263 1.00 51.06 111 ASN A N 1
ATOM 838 C CA . ASN A 1 111 ? -0.697 -8.315 -6.824 1.00 51.06 111 ASN A CA 1
ATOM 839 C C . ASN A 1 111 ? -0.875 -7.322 -5.651 1.00 51.06 111 ASN A C 1
ATOM 841 O O . ASN A 1 111 ? -1.914 -7.325 -4.987 1.00 51.06 111 ASN A O 1
ATOM 845 N N . TYR A 1 112 ? 0.100 -6.445 -5.397 1.00 56.41 112 TYR A N 1
ATOM 846 C CA . TYR A 1 112 ? -0.024 -5.405 -4.373 1.00 56.41 112 TYR A CA 1
ATOM 847 C C . TYR A 1 112 ? -0.603 -4.113 -4.957 1.00 56.41 112 TYR A C 1
ATOM 849 O O . TYR A 1 112 ? -0.311 -3.731 -6.090 1.00 56.41 112 TYR A O 1
ATOM 857 N N . ASN A 1 113 ? -1.424 -3.415 -4.168 1.00 56.28 113 ASN A N 1
ATOM 858 C CA . ASN A 1 113 ? -2.002 -2.136 -4.569 1.00 56.28 113 ASN A CA 1
ATOM 859 C C . ASN A 1 113 ? -0.915 -1.045 -4.601 1.00 56.28 113 ASN A C 1
ATOM 861 O O . ASN A 1 113 ? -0.415 -0.623 -3.560 1.00 56.28 113 ASN A O 1
ATOM 865 N N . SER A 1 114 ? -0.567 -0.574 -5.799 1.00 56.88 114 SER A N 1
ATOM 866 C CA . SER A 1 114 ? 0.498 0.408 -6.035 1.00 56.88 114 SER A CA 1
ATOM 867 C C . SER A 1 114 ? 0.156 1.835 -5.584 1.00 56.88 114 SER A C 1
ATOM 869 O O . SER A 1 114 ? 1.003 2.721 -5.683 1.00 56.88 114 SER A O 1
ATOM 871 N N . SER A 1 115 ? -1.073 2.100 -5.124 1.00 58.16 115 SER A N 1
ATOM 872 C CA . SER A 1 115 ? -1.537 3.451 -4.774 1.00 58.16 115 SER A CA 1
ATOM 873 C C . SER A 1 115 ? -0.841 4.084 -3.561 1.00 58.16 115 SER A C 1
ATOM 875 O O . SER A 1 115 ? -0.946 5.295 -3.399 1.00 58.16 115 SER A O 1
ATOM 877 N N . ASN A 1 116 ? -0.122 3.309 -2.742 1.00 55.16 116 ASN A N 1
ATOM 878 C CA . ASN A 1 116 ? 0.520 3.795 -1.510 1.00 55.16 116 ASN A CA 1
ATOM 879 C C . ASN A 1 116 ? 2.044 3.977 -1.630 1.00 55.16 116 ASN A C 1
ATOM 881 O O . ASN A 1 116 ? 2.715 4.228 -0.635 1.00 55.16 116 ASN A O 1
ATOM 885 N N . LEU A 1 117 ? 2.612 3.834 -2.830 1.00 55.81 117 LEU A N 1
ATOM 886 C CA . LEU A 1 117 ? 4.045 4.026 -3.052 1.00 55.81 117 LEU A CA 1
ATOM 887 C C . LEU A 1 117 ? 4.370 5.527 -3.088 1.00 55.81 117 LEU A C 1
ATOM 889 O O . LEU A 1 117 ? 3.901 6.242 -3.974 1.00 55.81 117 LEU A O 1
ATOM 893 N N . VAL A 1 118 ? 5.190 6.000 -2.146 1.00 55.66 118 VAL A N 1
ATOM 894 C CA . VAL A 1 118 ? 5.673 7.390 -2.091 1.00 55.66 118 VAL A CA 1
ATOM 895 C C . VAL A 1 118 ? 7.196 7.392 -2.187 1.00 55.66 118 VAL A C 1
ATOM 897 O O . VAL A 1 118 ? 7.861 6.813 -1.336 1.00 55.66 118 VAL A O 1
ATOM 900 N N . LEU A 1 119 ? 7.762 8.063 -3.196 1.00 56.38 119 LEU A N 1
ATOM 901 C CA . LEU A 1 119 ? 9.208 8.292 -3.252 1.00 56.38 119 LEU A CA 1
ATOM 902 C C . LEU A 1 119 ? 9.616 9.339 -2.224 1.00 56.38 119 LEU A C 1
ATOM 904 O O . LEU A 1 119 ? 9.132 10.473 -2.276 1.00 56.38 119 LEU A O 1
ATOM 908 N N . LYS A 1 120 ? 10.551 8.980 -1.344 1.00 56.94 120 LYS A N 1
ATOM 909 C CA . LYS A 1 120 ? 11.049 9.883 -0.304 1.00 56.94 120 LYS A CA 1
ATOM 910 C C . LYS A 1 120 ? 12.312 10.669 -0.659 1.00 56.94 120 LYS A C 1
ATOM 912 O O . LYS A 1 120 ? 12.533 11.699 -0.030 1.00 56.94 120 LYS A O 1
ATOM 917 N N . GLY A 1 121 ? 13.103 10.265 -1.655 1.00 53.91 121 GLY A N 1
ATOM 918 C CA . GLY A 1 121 ? 14.322 11.001 -1.996 1.00 53.91 121 GLY A CA 1
ATOM 919 C C . GLY A 1 121 ? 15.015 10.547 -3.278 1.00 53.91 121 GLY A C 1
ATOM 920 O O . GLY A 1 121 ? 14.726 9.481 -3.809 1.00 53.91 121 GLY A O 1
ATOM 921 N N . PHE A 1 122 ? 15.907 11.407 -3.766 1.00 55.50 122 PHE A N 1
ATOM 922 C CA . PHE A 1 122 ? 16.870 11.157 -4.836 1.00 55.50 122 PHE A CA 1
ATOM 923 C C . PHE A 1 122 ? 18.171 11.836 -4.403 1.00 55.50 122 PHE A C 1
ATOM 925 O O . PHE A 1 122 ? 18.151 13.031 -4.101 1.00 55.50 122 PHE A O 1
ATOM 932 N N . GLU A 1 123 ? 19.279 11.101 -4.331 1.00 56.56 123 GLU A N 1
ATOM 933 C CA . GLU A 1 123 ? 20.579 11.674 -3.982 1.00 56.56 123 GLU A CA 1
ATOM 934 C C . GLU A 1 123 ? 21.581 11.360 -5.090 1.00 56.56 123 GLU A C 1
ATOM 936 O O . GLU A 1 123 ? 21.840 10.209 -5.425 1.00 56.56 123 GLU A O 1
ATOM 941 N N . LYS A 1 124 ? 22.129 12.406 -5.711 1.00 54.84 124 LYS A N 1
ATOM 942 C CA . LYS A 1 124 ? 23.118 12.249 -6.776 1.00 54.84 124 LYS A CA 1
ATOM 943 C C . LYS A 1 124 ? 24.454 11.832 -6.160 1.00 54.84 124 LYS A C 1
ATOM 945 O O . LYS A 1 124 ? 25.169 12.671 -5.619 1.00 54.84 124 LYS A O 1
ATOM 950 N N . VAL A 1 125 ? 24.830 10.570 -6.320 1.00 56.78 125 VAL A N 1
ATOM 951 C CA . VAL A 1 125 ? 26.159 10.069 -5.946 1.00 56.78 125 VAL A CA 1
ATOM 952 C C . VAL A 1 125 ? 27.085 10.204 -7.157 1.00 56.78 125 VAL A C 1
ATOM 954 O O . VAL A 1 125 ? 27.217 9.289 -7.959 1.00 56.78 125 VAL A O 1
ATOM 957 N N . SER A 1 126 ? 27.661 11.392 -7.373 1.00 52.16 126 SER A N 1
ATOM 958 C CA . SER A 1 126 ? 28.475 11.645 -8.572 1.00 52.16 126 SER A CA 1
ATOM 959 C C . SER A 1 126 ? 29.964 11.364 -8.379 1.00 52.16 126 SER A C 1
ATOM 961 O O . SER A 1 126 ? 30.595 11.975 -7.516 1.00 52.16 126 SER A O 1
ATOM 963 N N . ASP A 1 127 ? 30.539 10.601 -9.308 1.00 48.44 127 ASP A N 1
ATOM 964 C CA . ASP A 1 127 ? 31.825 10.938 -9.929 1.00 48.44 127 ASP A CA 1
ATOM 965 C C . ASP A 1 127 ? 31.504 11.611 -11.281 1.00 48.44 127 ASP A C 1
ATOM 967 O O . ASP A 1 127 ? 30.643 11.136 -12.024 1.00 48.44 127 ASP A O 1
ATOM 971 N N . GLU A 1 128 ? 32.116 12.759 -11.583 1.00 52.47 128 GLU A N 1
ATOM 972 C CA . GLU A 1 128 ? 31.713 13.667 -12.678 1.00 52.47 128 GLU A CA 1
ATOM 973 C C . GLU A 1 128 ? 31.849 13.068 -14.090 1.00 52.47 128 GLU A C 1
ATOM 975 O O . GLU A 1 128 ? 31.386 13.672 -15.055 1.00 52.47 128 GLU A O 1
ATOM 980 N N . HIS A 1 129 ? 32.440 11.879 -14.225 1.00 54.59 129 HIS A N 1
ATOM 981 C CA . HIS A 1 129 ? 32.758 11.278 -15.522 1.00 54.59 129 HIS A CA 1
ATOM 982 C C . HIS A 1 129 ? 32.026 9.965 -15.825 1.00 54.59 129 HIS A C 1
ATOM 984 O O . HIS A 1 129 ? 32.093 9.505 -16.962 1.00 54.59 129 HIS A O 1
ATOM 990 N N . SER A 1 130 ? 31.344 9.347 -14.855 1.00 54.78 130 SER A N 1
ATOM 991 C CA . SER A 1 130 ? 30.779 7.998 -15.032 1.00 54.78 130 SER A CA 1
ATOM 992 C C . SER A 1 130 ? 29.281 7.971 -15.343 1.00 54.78 130 SER A C 1
ATOM 994 O O . SER A 1 130 ? 28.771 6.928 -15.742 1.00 54.78 130 SER A O 1
ATOM 996 N N . GLY A 1 131 ? 28.564 9.090 -15.169 1.00 55.94 131 GLY A N 1
ATOM 997 C CA . GLY A 1 131 ? 27.114 9.140 -15.404 1.00 55.94 131 GLY A CA 1
ATOM 998 C C . GLY A 1 131 ? 26.315 8.185 -14.508 1.00 55.94 131 GLY A C 1
ATOM 999 O O . GLY A 1 131 ? 25.200 7.812 -14.865 1.00 55.94 131 GLY A O 1
ATOM 1000 N N . ILE A 1 132 ? 26.889 7.770 -13.373 1.00 55.00 132 ILE A N 1
ATOM 1001 C CA . ILE A 1 132 ? 26.252 6.846 -12.436 1.00 55.00 132 ILE A CA 1
ATOM 1002 C C . ILE A 1 132 ? 25.337 7.625 -11.494 1.00 55.00 132 ILE A C 1
ATOM 1004 O O . ILE A 1 132 ? 25.745 8.617 -10.889 1.00 55.00 132 ILE A O 1
ATOM 1008 N N . TYR A 1 133 ? 24.098 7.157 -11.374 1.00 60.34 133 TYR A N 1
ATOM 1009 C CA . TYR A 1 133 ? 23.112 7.656 -10.420 1.00 60.34 133 TYR A CA 1
ATOM 1010 C C . TYR A 1 133 ? 22.745 6.523 -9.468 1.00 60.34 133 TYR A C 1
ATOM 1012 O O . TYR A 1 133 ? 22.447 5.419 -9.924 1.00 60.34 133 TYR A O 1
ATOM 1020 N N . GLU A 1 134 ? 22.754 6.809 -8.169 1.00 58.25 134 GLU A N 1
ATOM 1021 C CA . GLU A 1 134 ? 22.198 5.932 -7.142 1.00 58.25 134 GLU A CA 1
ATOM 1022 C C . GLU A 1 134 ? 20.807 6.458 -6.785 1.00 58.25 134 GLU A C 1
ATOM 1024 O O . GLU A 1 134 ? 20.626 7.647 -6.519 1.00 58.25 134 GLU A O 1
ATOM 1029 N N . VAL A 1 135 ? 19.796 5.594 -6.856 1.00 60.03 135 VAL A N 1
ATOM 1030 C CA . VAL A 1 135 ? 18.413 5.971 -6.548 1.00 60.03 135 VAL A CA 1
ATOM 1031 C C . VAL A 1 135 ? 17.912 5.092 -5.420 1.00 60.03 135 VAL A C 1
ATOM 1033 O O . VAL A 1 135 ? 17.645 3.914 -5.639 1.00 60.03 135 VAL A O 1
ATOM 1036 N N . THR A 1 136 ? 17.757 5.673 -4.232 1.00 57.53 136 THR A N 1
ATOM 1037 C CA . THR A 1 136 ? 17.228 4.968 -3.062 1.00 57.53 136 THR A CA 1
ATOM 1038 C C . THR A 1 136 ? 15.725 5.186 -2.943 1.00 57.53 136 THR A C 1
ATOM 1040 O O . THR A 1 136 ? 15.245 6.308 -2.762 1.00 57.53 136 THR A O 1
ATOM 1043 N N . TYR A 1 137 ? 14.965 4.096 -2.997 1.00 58.38 137 TYR A N 1
ATOM 1044 C CA . TYR A 1 137 ? 13.532 4.111 -2.724 1.00 58.38 137 TYR A CA 1
ATOM 1045 C C . TYR A 1 137 ? 13.280 3.733 -1.276 1.00 58.38 137 TYR A C 1
ATOM 1047 O O . TYR A 1 137 ? 13.635 2.639 -0.858 1.00 58.38 137 TYR A O 1
ATOM 1055 N N . GLN A 1 138 ? 12.604 4.607 -0.533 1.00 57.09 138 GLN A N 1
ATOM 1056 C CA . GLN A 1 138 ? 12.118 4.274 0.798 1.00 57.09 138 GLN A CA 1
ATOM 1057 C C . GLN A 1 138 ? 10.598 4.162 0.769 1.00 57.09 138 GLN A C 1
ATOM 1059 O O . GLN A 1 138 ? 9.901 5.126 0.450 1.00 57.09 138 GLN A O 1
ATOM 1064 N N . PHE A 1 139 ? 10.092 2.981 1.102 1.00 59.16 139 PHE A N 1
ATOM 1065 C CA . PHE A 1 139 ? 8.666 2.688 1.096 1.00 59.16 139 PHE A CA 1
ATOM 1066 C C . PHE A 1 139 ? 8.115 2.798 2.518 1.00 59.16 139 PHE A C 1
ATOM 1068 O O . PHE A 1 139 ? 8.401 1.948 3.358 1.00 59.16 139 PHE A O 1
ATOM 1075 N N . ASP A 1 140 ? 7.301 3.820 2.786 1.00 49.59 140 ASP A N 1
ATOM 1076 C CA . ASP A 1 140 ? 6.451 3.824 3.980 1.00 49.59 140 ASP A CA 1
ATOM 1077 C C . ASP A 1 140 ? 5.140 3.138 3.635 1.00 49.59 140 ASP A C 1
ATOM 1079 O O . ASP A 1 140 ? 4.276 3.688 2.951 1.00 49.59 140 ASP A O 1
ATOM 1083 N N . VAL A 1 141 ? 4.995 1.905 4.101 1.00 51.94 141 VAL A N 1
ATOM 1084 C CA . VAL A 1 141 ? 3.738 1.181 3.972 1.00 51.94 141 VAL A CA 1
ATOM 1085 C C . VAL A 1 141 ? 2.857 1.543 5.168 1.00 51.94 141 VAL A C 1
ATOM 1087 O O . VAL A 1 141 ? 2.660 0.745 6.079 1.00 51.94 141 VAL A O 1
ATOM 1090 N N . ASP A 1 142 ? 2.335 2.772 5.175 1.00 43.97 142 ASP A N 1
ATOM 1091 C CA . ASP A 1 142 ? 1.391 3.287 6.183 1.00 43.97 142 ASP A CA 1
ATOM 1092 C C . ASP A 1 142 ? -0.021 2.705 5.972 1.00 43.97 142 ASP A C 1
ATOM 1094 O O . ASP A 1 142 ? -1.023 3.407 5.831 1.00 43.97 142 ASP A O 1
ATOM 1098 N N . THR A 1 143 ? -0.128 1.379 5.919 1.00 47.06 143 THR A N 1
ATOM 1099 C CA . THR A 1 143 ? -1.426 0.696 5.944 1.00 47.06 143 THR A CA 1
ATOM 1100 C C . THR A 1 143 ? -1.572 -0.083 7.244 1.00 47.06 143 THR A C 1
ATOM 1102 O O . THR A 1 143 ? -0.853 -1.063 7.439 1.00 47.06 143 THR A O 1
ATOM 1105 N N . PRO A 1 144 ? -2.543 0.275 8.102 1.00 46.94 144 PRO A N 1
ATOM 1106 C CA . PRO A 1 144 ? -2.779 -0.369 9.398 1.00 46.94 144 PRO A CA 1
ATOM 1107 C C . PRO A 1 144 ? -3.395 -1.784 9.299 1.00 46.94 144 PRO A C 1
ATOM 1109 O O . PRO A 1 144 ? -4.069 -2.228 10.220 1.00 46.94 144 PRO A O 1
ATOM 1112 N N . LEU A 1 145 ? -3.221 -2.494 8.179 1.00 46.12 145 LEU A N 1
ATOM 1113 C CA . LEU A 1 145 ? -3.899 -3.766 7.881 1.00 46.12 145 LEU A CA 1
ATOM 1114 C C . LEU A 1 145 ? -2.993 -4.821 7.237 1.00 46.12 145 LEU A C 1
ATOM 1116 O O . LEU A 1 145 ? -3.488 -5.740 6.582 1.00 46.12 145 LEU A O 1
ATOM 1120 N N . LEU A 1 146 ? -1.675 -4.707 7.372 1.00 47.69 146 LEU A N 1
ATOM 1121 C CA . LEU A 1 146 ? -0.791 -5.690 6.760 1.00 47.69 146 LEU A CA 1
ATOM 1122 C C . LEU A 1 146 ? -0.438 -6.816 7.744 1.00 47.69 146 LEU A C 1
ATOM 1124 O O . LEU A 1 146 ? -0.101 -6.527 8.888 1.00 47.69 146 LEU A O 1
ATOM 1128 N N . PRO A 1 147 ? -0.522 -8.094 7.324 1.00 48.84 147 PRO A N 1
ATOM 1129 C CA . PRO A 1 147 ? -0.080 -9.221 8.142 1.00 48.84 147 PRO A CA 1
ATOM 1130 C C . PRO A 1 147 ? 1.432 -9.137 8.405 1.00 48.84 147 PRO A C 1
ATOM 1132 O O . PRO A 1 147 ? 2.165 -8.599 7.575 1.00 48.84 147 PRO A O 1
ATOM 1135 N N . ASP A 1 148 ? 1.888 -9.733 9.512 1.00 48.31 148 ASP A N 1
ATOM 1136 C CA . ASP A 1 148 ? 3.237 -9.654 10.124 1.00 48.31 148 ASP A CA 1
ATOM 1137 C C . ASP A 1 148 ? 4.441 -10.068 9.244 1.00 48.31 148 ASP A C 1
ATOM 1139 O O . ASP A 1 148 ? 5.565 -10.199 9.721 1.00 48.31 148 ASP A O 1
ATOM 1143 N N . ASN A 1 149 ? 4.240 -10.274 7.944 1.00 48.56 149 ASN A N 1
ATOM 1144 C CA . ASN A 1 149 ? 5.207 -10.868 7.026 1.00 48.56 149 ASN A CA 1
ATOM 1145 C C . ASN A 1 149 ? 5.680 -9.914 5.924 1.00 48.56 149 ASN A C 1
ATOM 1147 O O . ASN A 1 149 ? 6.223 -10.376 4.916 1.00 48.56 149 ASN A O 1
ATOM 1151 N N . ILE A 1 150 ? 5.459 -8.604 6.055 1.00 47.78 150 ILE A N 1
ATOM 1152 C CA . ILE A 1 150 ? 5.914 -7.674 5.021 1.00 47.78 150 ILE A CA 1
ATOM 1153 C C . ILE A 1 150 ? 7.365 -7.316 5.228 1.00 47.78 150 ILE A C 1
ATOM 1155 O O . ILE A 1 150 ? 7.782 -6.672 6.186 1.00 47.78 150 ILE A O 1
ATOM 1159 N N . LYS A 1 151 ? 8.122 -7.784 4.252 1.00 57.44 151 LYS A N 1
ATOM 1160 C CA . LYS A 1 151 ? 9.528 -7.538 4.066 1.00 57.44 151 LYS A CA 1
ATOM 1161 C C . LYS A 1 151 ? 9.666 -6.140 3.477 1.00 57.44 151 LYS A C 1
ATOM 1163 O O . LYS A 1 151 ? 9.135 -5.874 2.401 1.00 57.44 151 LYS A O 1
ATOM 1168 N N . LEU A 1 152 ? 10.334 -5.249 4.202 1.00 56.84 152 LEU A N 1
ATOM 1169 C CA . LEU A 1 152 ? 10.804 -4.000 3.620 1.00 56.84 152 LEU A CA 1
ATOM 1170 C C . LEU A 1 152 ? 11.974 -4.350 2.702 1.00 56.84 152 LEU A C 1
ATOM 1172 O O . LEU A 1 152 ? 12.847 -5.138 3.077 1.00 56.84 152 LEU A O 1
ATOM 1176 N N . PHE A 1 153 ? 11.940 -3.806 1.494 1.00 62.16 153 PHE A N 1
ATOM 1177 C CA . PHE A 1 153 ? 12.986 -3.980 0.503 1.00 62.16 153 PHE A CA 1
ATOM 1178 C C . PHE A 1 153 ? 13.568 -2.609 0.196 1.00 62.16 153 PHE A C 1
ATOM 1180 O O . PHE A 1 153 ? 12.822 -1.733 -0.238 1.00 62.16 153 PHE A O 1
ATOM 1187 N N . ASP A 1 154 ? 14.867 -2.444 0.388 1.00 64.44 154 ASP A N 1
ATOM 1188 C CA . ASP A 1 154 ? 15.589 -1.327 -0.206 1.00 64.44 154 ASP A CA 1
ATOM 1189 C C . ASP A 1 154 ? 16.052 -1.773 -1.597 1.00 64.44 154 ASP A C 1
ATOM 1191 O O . ASP A 1 154 ? 16.465 -2.921 -1.792 1.00 64.44 154 ASP A O 1
ATOM 1195 N N . VAL A 1 155 ? 15.870 -0.901 -2.588 1.00 69.19 155 VAL A N 1
ATOM 1196 C CA . VAL A 1 155 ? 16.235 -1.170 -3.982 1.00 69.19 155 VAL A CA 1
ATOM 1197 C C . VAL A 1 155 ? 17.286 -0.156 -4.399 1.00 69.19 155 VAL A C 1
ATOM 1199 O O . VAL A 1 155 ? 16.958 1.018 -4.560 1.00 69.19 155 VAL A O 1
ATOM 1202 N N . ASP A 1 156 ? 18.509 -0.628 -4.619 1.00 70.44 156 ASP A N 1
ATOM 1203 C CA . ASP A 1 156 ? 19.606 0.176 -5.147 1.00 70.44 156 ASP A CA 1
ATOM 1204 C C . ASP A 1 156 ? 19.681 -0.038 -6.656 1.00 70.44 156 ASP A C 1
ATOM 1206 O O . ASP A 1 156 ? 19.977 -1.142 -7.126 1.00 70.44 156 ASP A O 1
ATOM 1210 N N . LEU A 1 157 ? 19.394 1.007 -7.429 1.00 72.31 157 LEU A N 1
ATOM 1211 C CA . LEU A 1 157 ? 19.549 0.995 -8.883 1.00 72.31 157 LEU A CA 1
ATOM 1212 C C . LEU A 1 157 ? 20.898 1.603 -9.261 1.00 72.31 157 LEU A C 1
ATOM 1214 O O . LEU A 1 157 ? 21.196 2.725 -8.858 1.00 72.31 157 LEU A O 1
ATOM 1218 N N . ILE A 1 158 ? 21.673 0.893 -10.083 1.00 70.56 158 ILE A N 1
ATOM 1219 C CA . ILE A 1 158 ? 22.852 1.445 -10.755 1.00 70.56 158 ILE A CA 1
ATOM 1220 C C . ILE A 1 158 ? 22.466 1.721 -12.204 1.00 70.56 158 ILE A C 1
ATOM 1222 O O . ILE A 1 158 ? 22.100 0.806 -12.948 1.00 70.56 158 ILE A O 1
ATOM 1226 N N . ILE A 1 159 ? 22.544 2.988 -12.599 1.00 69.56 159 ILE A N 1
ATOM 1227 C CA . ILE A 1 159 ? 22.244 3.450 -13.957 1.00 69.56 159 ILE A CA 1
ATOM 1228 C C . ILE A 1 159 ? 23.554 3.881 -14.617 1.00 69.56 159 ILE A C 1
ATOM 1230 O O . ILE A 1 159 ? 24.310 4.633 -14.017 1.00 69.56 159 ILE A O 1
ATOM 1234 N N . SER A 1 160 ? 23.827 3.413 -15.833 1.00 66.88 160 SER A N 1
ATOM 1235 C CA . SER A 1 160 ? 24.974 3.819 -16.654 1.00 66.88 160 SER A CA 1
ATOM 1236 C C . SER A 1 160 ? 24.487 3.993 -18.088 1.00 66.88 160 SER A C 1
ATOM 1238 O O . SER A 1 160 ? 23.761 3.140 -18.593 1.00 66.88 160 SER A O 1
ATOM 1240 N N . ASP A 1 161 ? 24.809 5.127 -18.712 1.00 72.75 161 ASP A N 1
ATOM 1241 C CA . ASP A 1 161 ? 24.374 5.470 -20.075 1.00 72.75 161 ASP A CA 1
ATOM 1242 C C . ASP A 1 161 ? 22.850 5.348 -20.293 1.00 72.75 161 ASP A C 1
ATOM 1244 O O . ASP A 1 161 ? 22.380 4.888 -21.332 1.00 72.75 161 ASP A O 1
ATOM 1248 N N . ASN A 1 162 ? 22.058 5.756 -19.291 1.00 58.59 162 ASN A N 1
ATOM 1249 C CA . ASN A 1 162 ? 20.589 5.630 -19.246 1.00 58.59 162 ASN A CA 1
ATOM 1250 C C . ASN A 1 162 ? 20.049 4.189 -19.257 1.00 58.59 162 ASN A C 1
ATOM 1252 O O . ASN A 1 162 ? 18.845 3.980 -19.404 1.00 58.59 162 ASN A O 1
ATOM 1256 N N . VAL A 1 163 ? 20.907 3.190 -19.060 1.00 61.47 163 VAL A N 1
ATOM 1257 C CA . VAL A 1 163 ? 20.513 1.791 -18.898 1.00 61.47 163 VAL A CA 1
ATOM 1258 C C . VAL A 1 163 ? 20.648 1.408 -17.428 1.00 61.47 163 VAL A C 1
ATOM 1260 O O . VAL A 1 163 ? 21.672 1.664 -16.793 1.00 61.47 163 VAL A O 1
ATOM 1263 N N . VAL A 1 164 ? 19.614 0.775 -16.868 1.00 69.19 164 VAL A N 1
ATOM 1264 C CA . VAL A 1 164 ? 19.710 0.135 -15.548 1.00 69.19 164 VAL A CA 1
ATOM 1265 C C . VAL A 1 164 ? 20.638 -1.071 -15.691 1.00 69.19 164 VAL A C 1
ATOM 1267 O O . VAL A 1 164 ? 20.254 -2.092 -16.260 1.00 69.19 164 VAL A O 1
ATOM 1270 N N . VAL A 1 165 ? 21.872 -0.942 -15.209 1.00 74.12 165 VAL A N 1
ATOM 1271 C CA . VAL A 1 165 ? 22.905 -1.986 -15.300 1.00 74.12 165 VAL A CA 1
ATOM 1272 C C . VAL A 1 165 ? 22.847 -2.957 -14.127 1.00 74.12 165 VAL A C 1
ATOM 1274 O O . VAL A 1 165 ? 23.226 -4.118 -14.281 1.00 74.12 165 VAL A O 1
ATOM 1277 N N . SER A 1 166 ? 22.328 -2.536 -12.972 1.00 68.19 166 SER A N 1
ATOM 1278 C CA . SER A 1 166 ? 22.005 -3.459 -11.885 1.00 68.19 166 SER A CA 1
ATOM 1279 C C . SER A 1 166 ? 20.922 -2.918 -10.955 1.00 68.19 166 SER A C 1
ATOM 1281 O O . SER A 1 166 ? 20.697 -1.713 -10.852 1.00 68.19 166 SER A O 1
ATOM 1283 N N . ALA A 1 167 ? 20.242 -3.848 -10.287 1.00 71.44 167 ALA A N 1
ATOM 1284 C CA . ALA A 1 167 ? 19.306 -3.578 -9.209 1.00 71.44 167 ALA A CA 1
ATOM 1285 C C . ALA A 1 167 ? 19.639 -4.527 -8.053 1.00 71.44 167 ALA A C 1
ATOM 1287 O O . ALA A 1 167 ? 19.510 -5.745 -8.208 1.00 71.44 167 ALA A O 1
ATOM 1288 N N . ASN A 1 168 ? 20.085 -3.994 -6.918 1.00 73.00 168 ASN A N 1
ATOM 1289 C CA . ASN A 1 168 ? 20.248 -4.776 -5.697 1.00 73.00 168 ASN A CA 1
ATOM 1290 C C . ASN A 1 168 ? 19.018 -4.584 -4.824 1.00 73.00 168 ASN A C 1
ATOM 1292 O O . ASN A 1 168 ? 18.543 -3.469 -4.653 1.00 73.00 168 ASN A O 1
ATOM 1296 N N . VAL A 1 169 ? 18.496 -5.685 -4.293 1.00 75.75 169 VAL A N 1
ATOM 1297 C CA . VAL A 1 169 ? 17.335 -5.666 -3.407 1.00 75.75 169 VAL A CA 1
ATOM 1298 C C . VAL A 1 169 ? 17.768 -6.211 -2.055 1.00 75.75 169 VAL A C 1
ATOM 1300 O O . VAL A 1 169 ? 18.053 -7.404 -1.932 1.00 75.75 169 VAL A O 1
ATOM 1303 N N . THR A 1 170 ? 17.831 -5.356 -1.042 1.00 77.19 170 THR A N 1
ATOM 1304 C CA . THR A 1 170 ? 18.161 -5.744 0.332 1.00 77.19 170 THR A CA 1
ATOM 1305 C C . THR A 1 170 ? 16.892 -5.850 1.159 1.00 77.19 170 THR A C 1
ATOM 1307 O O . THR A 1 170 ? 16.070 -4.943 1.227 1.00 77.19 170 THR A O 1
ATOM 1310 N N . GLN A 1 171 ? 16.706 -7.011 1.784 1.00 69.69 171 GLN A N 1
ATOM 1311 C CA . GLN A 1 171 ? 15.564 -7.262 2.650 1.00 69.69 171 GLN A CA 1
ATOM 1312 C C . GLN A 1 171 ? 15.905 -6.829 4.079 1.00 69.69 171 GLN A C 1
ATOM 1314 O O . GLN A 1 171 ? 16.774 -7.431 4.711 1.00 69.69 171 GLN A O 1
ATOM 1319 N N . HIS A 1 172 ? 15.185 -5.851 4.618 1.00 64.44 172 HIS A N 1
ATOM 1320 C CA . HIS A 1 172 ? 15.267 -5.508 6.033 1.00 64.44 172 HIS A CA 1
ATOM 1321 C C . HIS A 1 172 ? 14.171 -6.251 6.805 1.00 64.44 172 HIS A C 1
ATOM 1323 O O . HIS A 1 172 ? 12.982 -5.943 6.710 1.00 64.44 172 HIS A O 1
ATOM 1329 N N . GLU A 1 173 ? 14.568 -7.260 7.584 1.00 62.25 173 GLU A N 1
ATOM 1330 C CA . GLU A 1 173 ? 13.691 -7.875 8.582 1.00 62.25 173 GLU A CA 1
ATOM 1331 C C . GLU A 1 173 ? 13.599 -6.933 9.781 1.00 62.25 173 GLU A C 1
ATOM 1333 O O . GLU A 1 173 ? 14.480 -6.890 10.641 1.00 62.25 173 GLU A O 1
ATOM 1338 N N . LYS A 1 174 ? 12.531 -6.132 9.824 1.00 56.62 174 LYS A N 1
ATOM 1339 C CA . LYS A 1 174 ? 12.184 -5.369 11.021 1.00 56.62 174 LYS A CA 1
ATOM 1340 C C . LYS A 1 174 ? 11.861 -6.387 12.115 1.00 56.62 174 LYS A C 1
ATOM 1342 O O . LYS A 1 174 ? 10.843 -7.069 12.042 1.00 56.62 174 LYS A O 1
ATOM 1347 N N . SER A 1 175 ? 12.759 -6.547 13.086 1.00 51.94 175 SER A N 1
ATOM 1348 C CA . SER A 1 175 ? 12.575 -7.506 14.172 1.00 51.94 175 SER A CA 1
ATOM 1349 C C . SER A 1 175 ? 11.307 -7.156 14.957 1.00 51.94 175 SER A C 1
ATOM 1351 O O . SER A 1 175 ? 11.180 -6.076 15.536 1.00 51.94 175 SER A O 1
ATOM 1353 N N . ALA A 1 176 ? 10.340 -8.073 14.927 1.00 51.16 176 ALA A N 1
ATOM 1354 C CA . ALA A 1 176 ? 9.074 -7.966 15.632 1.00 51.16 176 ALA A CA 1
ATOM 1355 C C . ALA A 1 176 ? 9.317 -8.002 17.149 1.00 51.16 176 ALA A C 1
ATOM 1357 O O . ALA A 1 176 ? 9.473 -9.064 17.752 1.00 51.16 176 ALA A O 1
ATOM 1358 N N . ALA A 1 177 ? 9.366 -6.828 17.774 1.00 41.47 177 ALA A N 1
ATOM 1359 C CA . ALA A 1 177 ? 9.209 -6.703 19.213 1.00 41.47 177 ALA A CA 1
ATOM 1360 C C . ALA A 1 177 ? 7.709 -6.797 19.526 1.00 41.47 177 ALA A C 1
ATOM 1362 O O . ALA A 1 177 ? 6.955 -5.844 19.355 1.00 41.47 177 ALA A O 1
ATOM 1363 N N . THR A 1 178 ? 7.290 -7.994 19.927 1.00 57.91 178 THR A N 1
ATOM 1364 C CA . THR A 1 178 ? 5.914 -8.386 20.234 1.00 57.91 178 THR A CA 1
ATOM 1365 C C . THR A 1 178 ? 5.373 -7.670 21.473 1.00 57.91 178 THR A C 1
ATOM 1367 O O . THR A 1 178 ? 5.474 -8.163 22.598 1.00 57.91 178 THR A O 1
ATOM 1370 N N . THR A 1 179 ? 4.715 -6.543 21.255 1.00 57.94 179 THR A N 1
ATOM 1371 C CA . THR A 1 179 ? 3.379 -6.337 21.811 1.00 57.94 179 THR A CA 1
ATOM 1372 C C . THR A 1 179 ? 2.454 -6.420 20.609 1.00 57.94 179 THR A C 1
ATOM 1374 O O . THR A 1 179 ? 2.517 -5.543 19.761 1.00 57.94 179 THR A O 1
ATOM 1377 N N . GLU A 1 180 ? 1.705 -7.516 20.446 1.00 73.81 180 GLU A N 1
ATOM 1378 C CA . GLU A 1 180 ? 0.713 -7.607 19.364 1.00 73.81 180 GLU A CA 1
ATOM 1379 C C . GLU A 1 180 ? -0.226 -6.417 19.504 1.00 73.81 180 GLU A C 1
ATOM 1381 O O . GLU A 1 180 ? -1.008 -6.405 20.446 1.00 73.81 180 GLU A O 1
ATOM 1386 N N . ASP A 1 181 ? -0.115 -5.405 18.653 1.00 90.38 181 ASP A N 1
ATOM 1387 C CA . ASP A 1 181 ? -0.954 -4.219 18.747 1.00 90.38 181 ASP A CA 1
ATOM 1388 C C . ASP A 1 181 ? -2.412 -4.561 18.400 1.00 90.38 181 ASP A C 1
ATOM 1390 O O . ASP A 1 181 ? -2.713 -5.545 17.719 1.00 90.38 181 ASP A O 1
ATOM 1394 N N . PHE A 1 182 ? -3.348 -3.741 18.881 1.00 95.19 182 PHE A N 1
ATOM 1395 C CA . PHE A 1 182 ? -4.755 -3.869 18.505 1.00 95.19 182 PHE A CA 1
ATOM 1396 C C . PHE A 1 182 ? -4.912 -3.739 16.985 1.00 95.19 182 PHE A C 1
ATOM 1398 O O . PHE A 1 182 ? -4.534 -2.719 16.410 1.00 95.19 182 PHE A O 1
ATOM 1405 N N . CYS A 1 183 ? -5.512 -4.746 16.348 1.00 95.50 183 CYS A N 1
ATOM 1406 C CA . CYS A 1 183 ? -5.575 -4.857 14.887 1.00 95.50 183 CYS A CA 1
ATOM 1407 C C . CYS A 1 183 ? -6.975 -4.569 14.309 1.00 95.50 183 CYS A C 1
ATOM 1409 O O . CYS A 1 183 ? -7.260 -4.884 13.152 1.00 95.50 183 CYS A O 1
ATOM 1411 N N . GLY A 1 184 ? -7.884 -4.005 15.111 1.00 96.31 184 GLY A N 1
ATOM 1412 C CA . GLY A 1 184 ? -9.175 -3.524 14.620 1.00 96.31 184 GLY A CA 1
ATOM 1413 C C . GLY A 1 184 ? -9.030 -2.244 13.794 1.00 96.31 184 GLY A C 1
ATOM 1414 O O . GLY A 1 184 ? -8.126 -1.440 14.014 1.00 96.31 184 GLY A O 1
ATOM 1415 N N . TYR A 1 185 ? -9.950 -2.017 12.856 1.00 96.88 185 TYR A N 1
ATOM 1416 C CA . TYR A 1 185 ? -9.907 -0.854 11.966 1.00 96.88 185 TYR A CA 1
ATOM 1417 C C . TYR A 1 185 ? -11.152 0.023 12.080 1.00 96.88 185 TYR A C 1
ATOM 1419 O O . TYR A 1 185 ? -12.224 -0.405 12.515 1.00 96.88 185 TYR A O 1
ATOM 1427 N N . SER A 1 186 ? -10.988 1.286 11.692 1.00 97.75 186 SER A N 1
ATOM 1428 C CA . SER A 1 186 ? -12.035 2.304 11.729 1.00 97.75 186 SER A CA 1
ATOM 1429 C C . SER A 1 186 ? -12.487 2.622 10.314 1.00 97.75 186 SER A C 1
ATOM 1431 O O . SER A 1 186 ? -11.664 2.825 9.426 1.00 97.75 186 SER A O 1
ATOM 1433 N N . THR A 1 187 ? -13.792 2.693 10.102 1.00 97.06 187 THR A N 1
ATOM 1434 C CA . THR A 1 187 ? -14.365 3.085 8.803 1.00 97.06 187 THR A CA 1
ATOM 1435 C C . THR A 1 187 ? -14.243 4.585 8.545 1.00 97.06 187 THR A C 1
ATOM 1437 O O . THR A 1 187 ? -14.261 5.012 7.393 1.00 97.06 187 THR A O 1
ATOM 1440 N N . GLY A 1 188 ? -14.125 5.385 9.612 1.00 97.12 188 GLY A N 1
ATOM 1441 C CA . GLY A 1 188 ? -14.124 6.840 9.527 1.00 97.12 188 GLY A CA 1
ATOM 1442 C C . GLY A 1 188 ? -15.479 7.431 9.134 1.00 97.12 188 GLY A C 1
ATOM 1443 O O . GLY A 1 188 ? -15.518 8.568 8.661 1.00 97.12 188 GLY A O 1
ATOM 1444 N N . ASP A 1 189 ? -16.566 6.670 9.298 1.00 97.75 189 ASP A N 1
ATOM 1445 C CA . ASP A 1 189 ? -17.924 7.142 9.030 1.00 97.75 189 ASP A CA 1
ATOM 1446 C C . ASP A 1 189 ? -18.270 8.365 9.899 1.00 97.75 189 ASP A C 1
ATOM 1448 O O . ASP A 1 189 ? -17.822 8.438 11.048 1.00 97.75 189 ASP A O 1
ATOM 1452 N N . PRO A 1 190 ? -19.083 9.311 9.393 1.00 97.88 190 PRO A N 1
ATOM 1453 C CA . PRO A 1 190 ? -19.463 10.497 10.145 1.00 97.88 190 PRO A CA 1
ATOM 1454 C C . PRO A 1 190 ? -20.292 10.153 11.391 1.00 97.88 190 PRO A C 1
ATOM 1456 O O . PRO A 1 190 ? -21.128 9.242 11.382 1.00 97.88 190 PRO A O 1
ATOM 1459 N N . CYS A 1 191 ? -20.065 10.920 12.453 1.00 98.31 191 CYS A N 1
ATOM 1460 C CA . CYS A 1 191 ? -20.771 10.833 13.729 1.00 98.31 191 CYS A CA 1
ATOM 1461 C C . CYS A 1 191 ? -20.834 12.208 14.402 1.00 98.31 191 CYS A C 1
ATOM 1463 O O . CYS A 1 191 ? -20.015 13.082 14.106 1.00 98.31 191 CYS A O 1
ATOM 1465 N N . GLU A 1 192 ? -21.782 12.378 15.323 1.00 98.38 192 GLU A N 1
ATOM 1466 C CA . GLU A 1 192 ? -21.894 13.572 16.171 1.00 98.38 192 GLU A CA 1
ATOM 1467 C C . GLU A 1 192 ? -21.555 13.249 17.633 1.00 98.38 192 GLU A C 1
ATOM 1469 O O . GLU A 1 192 ? -20.983 14.072 18.347 1.00 98.38 192 GLU A O 1
ATOM 1474 N N . THR A 1 193 ? -21.878 12.035 18.079 1.00 98.44 193 THR A N 1
ATOM 1475 C CA . THR A 1 193 ? -21.674 11.552 19.446 1.00 98.44 193 THR A CA 1
ATOM 1476 C C . THR A 1 193 ? -21.076 10.148 19.458 1.00 98.44 193 THR A C 1
ATOM 1478 O O . THR A 1 193 ? -21.223 9.382 18.507 1.00 98.44 193 THR A O 1
ATOM 1481 N N . ASP A 1 194 ? -20.460 9.754 20.576 1.00 98.38 194 ASP A N 1
ATOM 1482 C CA . ASP A 1 194 ? -19.944 8.388 20.760 1.00 98.38 194 ASP A CA 1
ATOM 1483 C C . ASP A 1 194 ? -21.029 7.316 20.577 1.00 98.38 194 ASP A C 1
ATOM 1485 O O . ASP A 1 194 ? -20.738 6.214 20.125 1.00 98.38 194 ASP A O 1
ATOM 1489 N N . SER A 1 195 ? -22.292 7.643 20.873 1.00 97.94 195 SER A N 1
ATOM 1490 C CA . SER A 1 195 ? -23.420 6.716 20.715 1.00 97.94 195 SER A CA 1
ATOM 1491 C C . SER A 1 195 ? -23.820 6.449 19.260 1.00 97.94 195 SER A C 1
ATOM 1493 O O . SER A 1 195 ? -24.547 5.487 18.990 1.00 97.94 195 SER A O 1
ATOM 1495 N N . ASP A 1 196 ? -23.324 7.266 18.327 1.00 98.12 196 ASP A N 1
ATOM 1496 C CA . ASP A 1 196 ? -23.492 7.047 16.892 1.00 98.12 196 ASP A CA 1
ATOM 1497 C C . ASP A 1 196 ? -22.509 6.004 16.363 1.00 98.12 196 ASP A C 1
ATOM 1499 O O . ASP A 1 196 ? -22.718 5.470 15.275 1.00 98.12 196 ASP A O 1
ATOM 1503 N N . CYS A 1 197 ? -21.455 5.694 17.120 1.00 98.25 197 CYS A N 1
ATOM 1504 C CA . CYS A 1 197 ? -20.438 4.727 16.751 1.00 98.25 197 CYS A CA 1
ATOM 1505 C C . CYS A 1 197 ? -20.704 3.382 17.424 1.00 98.25 197 CYS A C 1
ATOM 1507 O O . CYS A 1 197 ? -20.980 3.289 18.618 1.00 98.25 197 CYS A O 1
ATOM 1509 N N . ILE A 1 198 ? -20.628 2.314 16.638 1.00 98.06 198 ILE A N 1
ATOM 1510 C CA . ILE A 1 198 ? -20.834 0.946 17.096 1.00 98.06 198 ILE A CA 1
ATOM 1511 C C . ILE A 1 198 ? -19.671 0.065 16.656 1.00 98.06 198 ILE A C 1
ATOM 1513 O O . ILE A 1 198 ? -19.124 0.210 15.560 1.00 98.06 198 ILE A O 1
ATOM 1517 N N . THR A 1 199 ? -19.330 -0.894 17.509 1.00 97.94 199 THR A N 1
ATOM 1518 C CA . THR A 1 199 ? -18.468 -2.008 17.128 1.00 97.94 199 THR A CA 1
ATOM 1519 C C . THR A 1 199 ? -19.273 -2.987 16.275 1.00 97.94 199 THR A C 1
ATOM 1521 O O . THR A 1 199 ? -20.376 -3.390 16.645 1.00 97.94 199 THR A O 1
ATOM 1524 N N . GLY A 1 200 ? -18.737 -3.349 15.115 1.00 96.75 200 GLY A N 1
ATOM 1525 C CA . GLY A 1 200 ? -19.333 -4.288 14.174 1.00 96.75 200 GLY A CA 1
ATOM 1526 C C . GLY A 1 200 ? -18.292 -5.186 13.514 1.00 96.75 200 GLY A C 1
ATOM 1527 O O . GLY A 1 200 ? -17.186 -5.361 14.027 1.00 96.75 200 GLY A O 1
ATOM 1528 N N . GLY A 1 201 ? -18.660 -5.764 12.370 1.00 95.94 201 GLY A N 1
ATOM 1529 C CA . GLY A 1 201 ? -17.956 -6.917 11.814 1.00 95.94 201 GLY A CA 1
ATOM 1530 C C . GLY A 1 201 ? -18.300 -8.198 12.573 1.00 95.94 201 GLY A C 1
ATOM 1531 O O . GLY A 1 201 ? -18.848 -8.164 13.676 1.00 95.94 201 GLY A O 1
ATOM 1532 N N . CYS A 1 202 ? -18.006 -9.346 11.972 1.00 96.31 202 CYS A N 1
ATOM 1533 C CA . CYS A 1 202 ? -18.379 -10.634 12.550 1.00 96.31 202 CYS A CA 1
ATOM 1534 C C . CYS A 1 202 ? -17.625 -10.953 13.858 1.00 96.31 202 CYS A C 1
ATOM 1536 O O . CYS A 1 202 ? -18.167 -11.621 14.736 1.00 96.31 202 CYS A O 1
ATOM 1538 N N . SER A 1 203 ? -16.416 -10.410 14.014 1.00 96.81 203 SER A N 1
ATOM 1539 C CA . SER A 1 203 ? -15.532 -10.616 15.168 1.00 96.81 203 SER A CA 1
ATOM 1540 C C . SER A 1 203 ? -15.375 -9.352 16.025 1.00 96.81 203 SER A C 1
ATOM 1542 O O . SER A 1 203 ? -14.479 -9.286 16.858 1.00 96.81 203 SER A O 1
ATOM 1544 N N . GLY A 1 204 ? -16.206 -8.323 15.815 1.00 96.75 204 GLY A N 1
ATOM 1545 C CA . GLY A 1 204 ? -16.096 -7.049 16.537 1.00 96.75 204 GLY A CA 1
ATOM 1546 C C . GLY A 1 204 ? -14.880 -6.197 16.143 1.00 96.75 204 GLY A C 1
ATOM 1547 O O . GLY A 1 204 ? -14.474 -5.313 16.891 1.00 96.75 204 GLY A O 1
ATOM 1548 N N . GLN A 1 205 ? -14.287 -6.450 14.977 1.00 97.19 205 GLN A N 1
ATOM 1549 C CA . GLN A 1 205 ? -13.045 -5.814 14.533 1.00 97.19 205 GLN A CA 1
ATOM 1550 C C . GLN A 1 205 ? -13.228 -4.418 13.911 1.00 97.19 205 GLN A C 1
ATOM 1552 O O . GLN A 1 205 ? -12.243 -3.731 13.637 1.00 97.19 205 GLN A O 1
ATOM 1557 N N . VAL A 1 206 ? -14.471 -3.995 13.655 1.00 97.88 206 VAL A N 1
ATOM 1558 C CA . VAL A 1 206 ? -14.775 -2.766 12.904 1.00 97.88 206 VAL A CA 1
ATOM 1559 C C . VAL A 1 206 ? -15.397 -1.713 13.810 1.00 97.88 206 VAL A C 1
ATOM 1561 O O . VAL A 1 206 ? -16.405 -1.979 14.456 1.00 97.88 206 VAL A O 1
ATOM 1564 N N . CYS A 1 207 ? -14.863 -0.492 13.799 1.00 98.38 207 CYS A N 1
ATOM 1565 C CA . CYS A 1 207 ? -15.540 0.680 14.355 1.00 98.38 207 CYS A CA 1
ATOM 1566 C C . CYS A 1 207 ? -16.251 1.458 13.237 1.00 98.38 207 CYS A C 1
ATOM 1568 O O . CYS A 1 207 ? -15.616 1.909 12.275 1.00 98.38 207 CYS A O 1
ATOM 1570 N N . GLN A 1 208 ? -17.575 1.591 13.334 1.00 98.00 208 GLN A N 1
ATOM 1571 C CA . GLN A 1 208 ? -18.412 2.163 12.273 1.00 98.00 208 GLN A CA 1
ATOM 1572 C C . GLN A 1 208 ? -19.584 2.980 12.802 1.00 98.00 208 GLN A C 1
ATOM 1574 O O . GLN A 1 208 ? -19.944 2.871 13.971 1.00 98.00 208 GLN A O 1
ATOM 1579 N N . SER A 1 209 ? -20.208 3.768 11.926 1.00 98.06 209 SER A N 1
ATOM 1580 C CA . SER A 1 209 ? -21.431 4.492 12.275 1.00 98.06 209 SER A CA 1
ATOM 1581 C C . SER A 1 209 ? -22.634 3.551 12.298 1.00 98.06 209 SER A C 1
ATOM 1583 O O . SER A 1 209 ? -22.830 2.724 11.406 1.00 98.06 209 SER A O 1
ATOM 1585 N N . LYS A 1 210 ? -23.510 3.728 13.285 1.00 97.75 210 LYS A N 1
ATOM 1586 C CA . LYS A 1 210 ? -24.790 3.024 13.414 1.00 97.75 210 LYS A CA 1
ATOM 1587 C C . LYS A 1 210 ? -25.704 3.255 12.210 1.00 97.75 210 LYS A C 1
ATOM 1589 O O . LYS A 1 210 ? -26.496 2.381 11.863 1.00 97.75 210 LYS A O 1
ATOM 1594 N N . SER A 1 211 ? -25.586 4.417 11.567 1.00 96.44 211 SER A N 1
ATOM 1595 C CA . SER A 1 211 ? -26.416 4.822 10.425 1.00 96.44 211 SER A CA 1
ATOM 1596 C C . SER A 1 211 ? -26.162 3.999 9.156 1.00 96.44 211 SER A C 1
ATOM 1598 O O . SER A 1 211 ? -27.063 3.851 8.333 1.00 96.44 211 SER A O 1
ATOM 1600 N N . ARG A 1 212 ? -24.959 3.428 9.007 1.00 91.12 212 ARG A N 1
ATOM 1601 C CA . ARG A 1 212 ? -24.538 2.688 7.810 1.00 91.12 212 ARG A CA 1
ATOM 1602 C C . ARG A 1 212 ? -25.095 1.260 7.752 1.00 91.12 212 ARG A C 1
ATOM 1604 O O . ARG A 1 212 ? -25.098 0.646 6.687 1.00 91.12 212 ARG A O 1
ATOM 1611 N N . GLY A 1 213 ? -25.595 0.745 8.877 1.00 88.56 213 GLY A N 1
ATOM 1612 C CA . GLY A 1 213 ? -25.894 -0.676 9.043 1.00 88.56 213 GLY A CA 1
ATOM 1613 C C . GLY A 1 213 ? -24.625 -1.500 9.286 1.00 88.56 213 GLY A C 1
ATOM 1614 O O . GLY A 1 213 ? -23.506 -1.011 9.150 1.00 88.56 213 GLY A O 1
ATOM 1615 N N . GLY A 1 214 ? -24.786 -2.756 9.705 1.00 90.19 214 GLY A N 1
ATOM 1616 C CA . GLY A 1 214 ? -23.646 -3.616 10.020 1.00 90.19 214 GLY A CA 1
ATOM 1617 C C . GLY A 1 214 ? -22.840 -3.992 8.774 1.00 90.19 214 GLY A C 1
ATOM 1618 O O . GLY A 1 214 ? -23.384 -4.631 7.876 1.00 90.19 214 GLY A O 1
ATOM 1619 N N . MET A 1 215 ? -21.546 -3.657 8.725 1.00 91.00 215 MET A N 1
ATOM 1620 C CA . MET A 1 215 ? -20.635 -4.248 7.742 1.00 91.00 215 MET A CA 1
ATOM 1621 C C . MET A 1 215 ? -20.485 -5.755 7.954 1.00 91.00 215 MET A C 1
ATOM 1623 O O . MET A 1 215 ? -20.203 -6.217 9.062 1.00 91.00 215 MET A O 1
ATOM 1627 N N . VAL A 1 216 ? -20.637 -6.506 6.864 1.00 93.56 216 VAL A N 1
ATOM 1628 C CA . VAL A 1 216 ? -20.314 -7.931 6.816 1.00 93.56 216 VAL A CA 1
ATOM 1629 C C . VAL A 1 216 ? -18.817 -8.059 6.558 1.00 93.56 216 VAL A C 1
ATOM 1631 O O . VAL A 1 216 ? -18.314 -7.569 5.550 1.00 93.56 216 VAL A O 1
ATOM 1634 N N . THR A 1 217 ? -18.118 -8.705 7.481 1.00 95.50 217 THR A N 1
ATOM 1635 C CA . THR A 1 217 ? -16.712 -9.092 7.349 1.00 95.50 217 THR A CA 1
ATOM 1636 C C . THR A 1 217 ? -16.600 -10.604 7.468 1.00 95.50 217 THR A C 1
ATOM 1638 O O . THR A 1 217 ? -17.534 -11.262 7.937 1.00 95.50 217 THR A O 1
ATOM 1641 N N . ASP A 1 218 ? -15.457 -11.156 7.074 1.00 93.62 218 ASP A N 1
ATOM 1642 C CA . ASP A 1 218 ? -15.179 -12.563 7.326 1.00 93.62 218 ASP A CA 1
ATOM 1643 C C . ASP A 1 218 ? -15.180 -12.849 8.836 1.00 93.62 218 ASP A C 1
ATOM 1645 O O . ASP A 1 218 ? -14.677 -12.071 9.654 1.00 93.62 218 ASP A O 1
ATOM 1649 N N . CYS A 1 219 ? -15.770 -13.985 9.203 1.00 95.38 219 CYS A N 1
ATOM 1650 C CA . CYS A 1 219 ? -15.940 -14.441 10.584 1.00 95.38 219 CYS A CA 1
ATOM 1651 C C . CYS A 1 219 ? -14.698 -15.141 11.149 1.00 95.38 219 CYS A C 1
ATOM 1653 O O . CYS A 1 219 ? -14.808 -16.103 11.908 1.00 95.38 219 CYS A O 1
ATOM 1655 N N . GLU A 1 220 ? -13.510 -14.685 10.759 1.00 95.06 220 GLU A N 1
ATOM 1656 C CA . GLU A 1 220 ? -12.258 -15.156 11.339 1.00 95.06 220 GLU A CA 1
ATOM 1657 C C . GLU A 1 220 ? -11.999 -14.402 12.650 1.00 95.06 220 GLU A C 1
ATOM 1659 O O . GLU A 1 220 ? -12.011 -13.167 12.696 1.00 95.06 220 GLU A O 1
ATOM 1664 N N . TRP A 1 221 ? -11.799 -15.142 13.739 1.00 94.69 221 TRP A N 1
ATOM 1665 C CA . TRP A 1 221 ? -11.419 -14.570 15.027 1.00 94.69 221 TRP A CA 1
ATOM 1666 C C . TRP A 1 221 ? -9.896 -14.454 15.139 1.00 94.69 221 TRP A C 1
ATOM 1668 O O . TRP A 1 221 ? -9.176 -15.389 14.787 1.00 94.69 221 TRP A O 1
ATOM 1678 N N . ARG A 1 222 ? -9.419 -13.329 15.686 1.00 94.62 222 ARG A N 1
ATOM 1679 C CA . ARG A 1 222 ? -8.017 -13.085 16.050 1.00 94.62 222 ARG A CA 1
ATOM 1680 C C . ARG A 1 222 ? -7.965 -12.417 17.416 1.00 94.62 222 ARG A C 1
ATOM 1682 O O . ARG A 1 222 ? -8.790 -11.554 17.703 1.00 94.62 222 ARG A O 1
ATOM 1689 N N . ASP A 1 223 ? -6.968 -12.756 18.226 1.00 94.56 223 ASP A N 1
ATOM 1690 C CA . ASP A 1 223 ? -6.843 -12.216 19.588 1.00 94.56 223 ASP A CA 1
ATOM 1691 C C . ASP A 1 223 ? -6.646 -10.693 19.610 1.00 94.56 223 ASP A C 1
ATOM 1693 O O . ASP A 1 223 ? -7.083 -10.024 20.546 1.00 94.56 223 ASP A O 1
ATOM 1697 N N . CYS A 1 224 ? -6.053 -10.128 18.555 1.00 95.50 224 CYS A N 1
ATOM 1698 C CA . CYS A 1 224 ? -5.875 -8.686 18.398 1.00 95.50 224 CYS A CA 1
ATOM 1699 C C . CYS A 1 224 ? -7.183 -7.917 18.097 1.00 95.50 224 CYS A C 1
ATOM 1701 O O . CYS A 1 224 ? -7.168 -6.685 18.099 1.00 95.50 224 CYS A O 1
ATOM 1703 N N . TYR A 1 225 ? -8.314 -8.607 17.871 1.00 96.31 225 TYR A N 1
ATOM 1704 C CA . TYR A 1 225 ? -9.643 -7.991 17.729 1.00 96.31 225 TYR A CA 1
ATOM 1705 C C . TYR A 1 225 ? -10.362 -7.759 19.061 1.00 96.31 225 TYR A C 1
ATOM 1707 O O . TYR A 1 225 ? -11.335 -7.004 19.096 1.00 96.31 225 TYR A O 1
ATOM 1715 N N . ASP A 1 226 ? -9.893 -8.348 20.165 1.00 96.19 226 ASP A N 1
ATOM 1716 C CA . ASP A 1 226 ? -10.480 -8.103 21.481 1.00 96.19 226 ASP A CA 1
ATOM 1717 C C . ASP A 1 226 ? -10.121 -6.698 21.980 1.00 96.19 226 ASP A C 1
ATOM 1719 O O . ASP A 1 226 ? -9.135 -6.487 22.684 1.00 96.19 226 ASP A O 1
ATOM 1723 N N . ALA A 1 227 ? -10.952 -5.716 21.634 1.00 97.00 227 ALA A N 1
ATOM 1724 C CA . ALA A 1 227 ? -10.771 -4.326 22.038 1.00 97.00 227 ALA A CA 1
ATOM 1725 C C . ALA A 1 227 ? -10.607 -4.162 23.563 1.00 97.00 227 ALA A C 1
ATOM 1727 O O . ALA A 1 227 ? -9.860 -3.288 24.006 1.00 97.00 227 ALA A O 1
ATOM 1728 N N . SER A 1 228 ? -11.219 -5.035 24.372 1.00 96.00 228 SER A N 1
ATOM 1729 C CA . SER A 1 228 ? -11.115 -4.973 25.837 1.00 96.00 228 SER A CA 1
ATOM 1730 C C . SER A 1 228 ? -9.703 -5.304 26.318 1.00 96.00 228 SER A C 1
ATOM 1732 O O . SER A 1 228 ? -9.195 -4.637 27.220 1.00 96.00 228 SER A O 1
ATOM 1734 N N . LYS A 1 229 ? -9.031 -6.271 25.676 1.00 96.31 229 LYS A N 1
ATOM 1735 C CA . LYS A 1 229 ? -7.631 -6.642 25.958 1.00 96.31 229 LYS A CA 1
ATOM 1736 C C . LYS A 1 229 ? -6.664 -5.472 25.733 1.00 96.31 229 LYS A C 1
ATOM 1738 O O . LYS A 1 229 ? -5.646 -5.378 26.415 1.00 96.31 229 LYS A O 1
ATOM 1743 N N . TYR A 1 230 ? -7.008 -4.563 24.819 1.00 95.50 230 TYR A N 1
ATOM 1744 C CA . TYR A 1 230 ? -6.184 -3.418 24.418 1.00 95.50 230 TYR A CA 1
ATOM 1745 C C . TYR A 1 230 ? -6.663 -2.067 24.960 1.00 95.50 230 TYR A C 1
ATOM 1747 O O . TYR A 1 230 ? -6.124 -1.031 24.570 1.00 95.50 230 TYR A O 1
ATOM 1755 N N . ASN A 1 231 ? -7.659 -2.056 25.854 1.00 96.69 231 ASN A N 1
ATOM 1756 C CA . ASN A 1 231 ? -8.310 -0.836 26.346 1.00 96.69 231 ASN A CA 1
ATOM 1757 C C . ASN A 1 231 ? -8.810 0.081 25.213 1.00 96.69 231 ASN A C 1
ATOM 1759 O O . ASN A 1 231 ? -8.729 1.305 25.317 1.00 96.69 231 ASN A O 1
ATOM 1763 N N . LYS A 1 232 ? -9.308 -0.516 24.125 1.00 97.38 232 LYS A N 1
ATOM 1764 C CA . LYS A 1 232 ? -9.856 0.191 22.968 1.00 97.38 232 LYS A CA 1
ATOM 1765 C C . LYS A 1 232 ? -11.369 0.300 23.040 1.00 97.38 232 LYS A C 1
ATOM 1767 O O . LYS A 1 232 ? -12.064 -0.603 23.496 1.00 97.38 232 LYS A O 1
ATOM 1772 N N . SER A 1 233 ? -11.887 1.424 22.556 1.00 97.94 233 SER A N 1
ATOM 1773 C CA . SER A 1 233 ? -13.326 1.678 22.450 1.00 97.94 233 SER A CA 1
ATOM 1774 C C . SER A 1 233 ? -13.659 2.424 21.159 1.00 97.94 233 SER A C 1
ATOM 1776 O O . SER A 1 233 ? -12.913 3.306 20.743 1.00 97.94 233 SER A O 1
ATOM 1778 N N . CYS A 1 234 ? -14.763 2.059 20.507 1.00 98.44 234 CYS A N 1
ATOM 1779 C CA . CYS A 1 234 ? -15.236 2.736 19.300 1.00 98.44 234 CYS A CA 1
ATOM 1780 C C . CYS A 1 234 ? -15.980 4.020 19.696 1.00 98.44 234 CYS A C 1
ATOM 1782 O O . CYS A 1 234 ? -16.985 3.949 20.402 1.00 98.44 234 CYS A O 1
ATOM 1784 N N . LYS A 1 235 ? -15.457 5.182 19.290 1.00 98.62 235 LYS A N 1
ATOM 1785 C CA . LYS A 1 235 ? -15.925 6.517 19.703 1.00 98.62 235 LYS A CA 1
ATOM 1786 C C . LYS A 1 235 ? -15.967 7.491 18.531 1.00 98.62 235 LYS A C 1
ATOM 1788 O O . LYS A 1 235 ? -15.397 7.223 17.474 1.00 98.62 235 LYS A O 1
ATOM 1793 N N . CYS A 1 236 ? -16.614 8.635 18.731 1.00 98.56 236 CYS A N 1
ATOM 1794 C CA . CYS A 1 236 ? -16.657 9.709 17.754 1.00 98.56 236 CYS A CA 1
ATOM 1795 C C . CYS A 1 236 ? -15.496 10.687 17.975 1.00 98.56 236 CYS A C 1
ATOM 1797 O O . CYS A 1 236 ? -15.542 11.553 18.846 1.00 98.56 236 CYS A O 1
ATOM 1799 N N . ILE A 1 237 ? -14.436 10.561 17.175 1.00 98.38 237 ILE A N 1
ATOM 1800 C CA . ILE A 1 237 ? -13.220 11.374 17.290 1.00 98.38 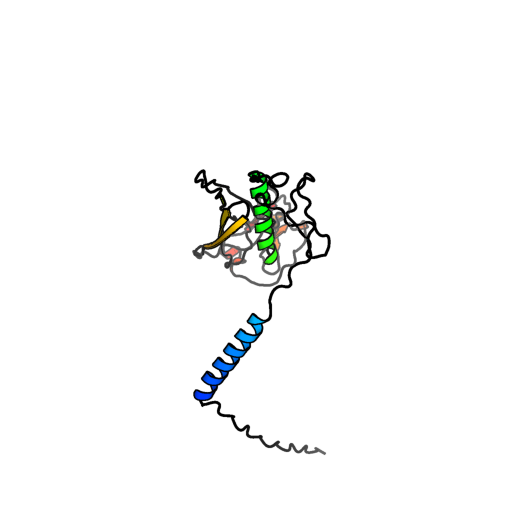237 ILE A CA 1
ATOM 1801 C C . ILE A 1 237 ? -13.102 12.249 16.046 1.00 98.38 237 ILE A C 1
ATOM 1803 O O . ILE A 1 237 ? -12.934 11.755 14.934 1.00 98.38 237 ILE A O 1
ATOM 1807 N N . GLY A 1 238 ? -13.200 13.569 16.221 1.00 97.56 238 GLY A N 1
ATOM 1808 C CA . GLY A 1 238 ? -13.123 14.508 15.097 1.00 97.56 238 GLY A CA 1
ATOM 1809 C C . GLY A 1 238 ? -14.247 14.309 14.073 1.00 97.56 238 GLY A C 1
ATOM 1810 O O . GLY A 1 238 ? -13.988 14.328 12.871 1.00 97.56 238 GLY A O 1
ATOM 1811 N N . ASN A 1 239 ? -15.480 14.097 14.552 1.00 98.25 239 ASN A N 1
ATOM 1812 C CA . ASN A 1 239 ? -16.676 13.809 13.747 1.00 98.25 239 ASN A CA 1
ATOM 1813 C C . ASN A 1 239 ? -16.571 12.534 12.892 1.00 98.25 239 ASN A C 1
ATOM 1815 O O . ASN A 1 239 ? -17.239 12.423 11.862 1.00 98.25 239 ASN A O 1
ATOM 1819 N N . LYS A 1 240 ? -15.716 11.582 13.288 1.00 98.38 240 LYS A N 1
ATOM 1820 C CA . LYS A 1 240 ? -15.554 10.284 12.627 1.00 98.38 240 LYS A CA 1
ATOM 1821 C C . LYS A 1 240 ? -15.509 9.147 13.640 1.00 98.38 240 LYS A C 1
ATOM 1823 O O . LYS A 1 240 ? -14.857 9.266 14.676 1.00 98.38 240 LYS A O 1
ATOM 1828 N N . CYS A 1 241 ? -16.159 8.031 13.327 1.00 98.50 241 CYS A N 1
ATOM 1829 C CA . CYS A 1 241 ? -16.072 6.834 14.152 1.00 98.50 241 CYS A CA 1
ATOM 1830 C C . CYS A 1 241 ? -14.677 6.221 14.046 1.00 98.50 241 CYS A C 1
ATOM 1832 O O . CYS A 1 241 ? -14.252 5.804 12.962 1.00 98.50 241 CYS A O 1
ATOM 1834 N N . ALA A 1 242 ? -13.980 6.175 15.180 1.00 98.38 242 ALA A N 1
ATOM 1835 C CA . ALA A 1 242 ? -12.631 5.653 15.294 1.00 98.38 242 ALA A CA 1
ATOM 1836 C C . ALA A 1 242 ? -12.388 4.930 16.626 1.00 98.38 242 ALA A C 1
ATOM 1838 O O . ALA A 1 242 ? -13.035 5.202 17.639 1.00 98.38 242 ALA A O 1
ATOM 1839 N N . TRP A 1 243 ? -11.430 4.005 16.622 1.00 98.06 243 TRP A N 1
ATOM 1840 C CA . TRP A 1 243 ? -10.921 3.371 17.837 1.00 98.06 243 TRP A CA 1
ATOM 1841 C C . TRP A 1 243 ? -10.073 4.360 18.653 1.00 98.06 243 TRP A C 1
ATOM 1843 O O . TRP A 1 243 ? -9.091 4.897 18.142 1.00 98.06 243 TRP A O 1
ATOM 1853 N N . SER A 1 244 ? -10.435 4.566 19.923 1.00 95.88 244 SER A N 1
ATOM 1854 C CA . SER A 1 244 ? -9.653 5.303 20.930 1.00 95.88 244 SER A CA 1
ATOM 1855 C C . SER A 1 244 ? -9.063 4.338 21.936 1.00 95.88 244 SER A C 1
ATOM 1857 O O . SER A 1 244 ? -9.850 3.525 22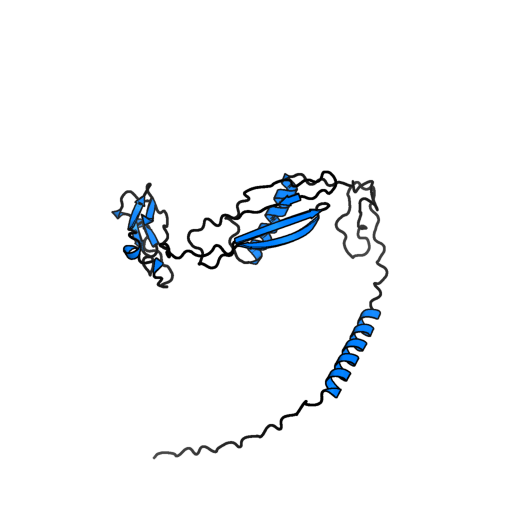.476 1.00 95.88 244 SER A O 1
#

Secondary structure (DSSP, 8-state):
-PPPPP-PPPPPP---------HHHHHHHHHHHHHHHHHHHHT-PPP----PBP-TTSSS------SSTTPBPP--TTT-TTTS-S-----HHHHHHHHHHHHHHHHHHTT--GGG------B----TTT--EEEE-------TT--TT--EEEEEEEEETTEEEEEEEEEE------------EE---B-SSGGGEEEESTTS-EEEEGGG-PPP------GGG-TTTTT--EEEETTEEEE-

Foldseek 3Di:
DDDDDDDDDDDDDDDDDDDPPDPVVVVVVVVVVVVVVVVVVVPCPDDPAADEDAPAPVQAQACDWDSDHHTHDHGACVRHVPNHPQDPPQDPVNLVVVVLVVVLVVCVVVVHDSPQQDADDFDAPDDPPFPWGWGWGFGDPPDLADPLPDWGWIWTFTAGSNDRPDIDIDTDDPPDPDPPAQSAWEPFEFDDWFVQWDQAELASRYIAGPVVPGDYDDNDHDPSSPCVVNVWDFIQDPRTTTID

Radius of gyration: 33.23 Å; chains: 1; bounding box: 67×81×72 Å

pLDDT: mean 75.2, std 17.76, range [41.47, 98.62]